Protein AF-A0A6G0UKD8-F1 (afdb_monomer)

Sequence (260 aa):
MQCIIYTVVAAVIPCIYVGSLYLVENKLRSNHPHTLRKRFRAVSIVCAFSVVLSYILLKLRYDDPLDKMGFHWYGTIASLLLPTFLTMIFYTGTLLMIYMDGSYEMLFSAKEWKKAMNNIQWIRHIIMGPLTEEIAFRACGASLILQCFPGLVTTFVYPMFFSLCHMHHVLDDLNGGLPLKSAVLYRLFQSSYTYLFGVYVTYIFTQTGHILGPILVHSFCNTVGLPSVWLNACTSIVDSRNMKILDKVDESKFLDDGIL

Foldseek 3Di:
DLLVVLQVLLLVLLVQLLVLLVVLDDPVCCQPLVSLVSNLVSLVVSLVVLLVVLQVSCVVPDVCLQLLLAPDDVCVVVLAPVLLVVLCVVQVQLVVVCVVVVVCCLVPPPVNVVVLVVRSLSCVQQPRVLVSVLSSQRSRNLSSNVVPDPLLCSLQPSLLSVLVSQQVCLVVCVVVVHDSVLSNVLSVLLSVLSNVLSSSLSNSCSVRVHSVSSSNSSSVCLSSDDRPVSVVVSVCSVVVPDPPCVVPPPPVCSSNSRSD

Nearest PDB structures (foldseek):
  7rtu-assembly1_B  TM=1.531E-01  e=7.625E+00  Mus musculus

Solvent-accessible surface area (backbone atoms only — not comparable to full-atom values): 13746 Å² total; per-residue (Å²): 112,69,55,57,51,30,46,51,51,32,60,44,48,58,54,54,49,54,49,41,46,54,79,56,58,49,92,91,48,65,86,38,70,70,43,45,56,51,35,53,52,44,46,51,53,48,36,53,51,44,46,54,52,39,37,58,60,38,49,76,77,36,96,59,29,49,50,63,29,13,64,62,72,85,64,44,69,60,37,39,52,54,56,40,50,53,49,48,60,76,35,42,69,39,53,50,48,38,51,74,70,66,52,44,51,78,80,71,32,67,67,53,47,59,56,41,71,72,33,66,68,50,40,40,44,42,46,49,40,24,50,49,49,40,44,41,52,44,32,26,17,45,38,34,36,51,76,69,38,57,61,69,54,41,18,66,55,56,22,47,60,66,15,58,67,56,52,68,51,39,60,54,35,42,74,71,68,40,55,65,72,55,26,50,52,52,38,51,53,51,28,52,50,34,25,53,50,35,26,51,39,39,41,47,28,65,74,59,47,32,44,64,24,35,26,53,41,42,22,46,45,52,70,73,49,72,51,53,70,58,47,50,54,51,49,51,66,57,56,77,75,43,98,78,52,70,93,69,64,55,70,60,55,60,66,71,70,50,71,90

Structure (mmCIF, N/CA/C/O backbone):
data_AF-A0A6G0UKD8-F1
#
_entry.id   AF-A0A6G0UKD8-F1
#
loop_
_atom_site.group_PDB
_atom_site.id
_atom_site.type_symbol
_atom_site.label_atom_id
_atom_site.label_alt_id
_atom_site.label_comp_id
_atom_site.label_asym_id
_atom_site.label_entity_id
_atom_site.label_seq_id
_atom_site.pdbx_PDB_ins_code
_atom_site.Cartn_x
_atom_site.Cartn_y
_atom_site.Cartn_z
_atom_site.occupancy
_atom_site.B_iso_or_equiv
_atom_site.auth_seq_id
_atom_site.auth_comp_id
_atom_site.auth_asym_id
_atom_site.auth_atom_id
_atom_site.pdbx_PDB_model_num
ATOM 1 N N . MET A 1 1 ? -2.654 2.292 28.446 1.00 73.00 1 MET A N 1
ATOM 2 C CA . MET A 1 1 ? -1.933 1.025 28.178 1.00 73.00 1 MET A CA 1
ATOM 3 C C . MET A 1 1 ? -2.307 0.414 26.827 1.00 73.00 1 MET A C 1
ATOM 5 O O . MET A 1 1 ? -1.411 0.224 26.020 1.00 73.00 1 MET A O 1
ATOM 9 N N . GLN A 1 2 ? -3.594 0.187 26.523 1.00 84.94 2 GLN A N 1
ATOM 10 C CA . GLN A 1 2 ? -4.026 -0.402 25.238 1.00 84.94 2 GLN A CA 1
ATOM 11 C C . GLN A 1 2 ? -3.552 0.379 24.000 1.00 84.94 2 GLN A C 1
ATOM 13 O O . GLN A 1 2 ? -3.048 -0.225 23.062 1.00 84.94 2 GLN A O 1
ATOM 18 N N . CYS A 1 3 ? -3.596 1.716 24.030 1.00 91.94 3 CYS A N 1
ATOM 19 C CA . CYS A 1 3 ? -3.112 2.500 22.891 1.00 91.94 3 CYS A CA 1
ATOM 20 C C . CYS A 1 3 ? -1.612 2.405 22.625 1.00 91.94 3 CYS A C 1
ATOM 22 O O . CYS A 1 3 ? -1.186 2.476 21.475 1.00 91.94 3 CYS A O 1
ATOM 24 N N . ILE A 1 4 ? -0.816 2.190 23.673 1.00 93.25 4 ILE A N 1
ATOM 25 C CA . ILE A 1 4 ? 0.618 1.942 23.519 1.00 93.25 4 ILE A CA 1
ATOM 26 C C . ILE A 1 4 ? 0.811 0.607 22.796 1.00 93.25 4 ILE A C 1
ATOM 28 O O . ILE A 1 4 ? 1.560 0.554 21.830 1.00 93.25 4 ILE A O 1
ATOM 32 N N . ILE A 1 5 ? 0.077 -0.438 23.195 1.00 95.00 5 ILE A N 1
ATOM 33 C CA . ILE A 1 5 ? 0.140 -1.759 22.552 1.00 95.00 5 ILE A CA 1
ATOM 34 C C . ILE A 1 5 ? -0.240 -1.661 21.071 1.00 95.00 5 ILE A C 1
ATOM 36 O O . ILE A 1 5 ? 0.521 -2.123 20.227 1.00 95.00 5 ILE A O 1
ATOM 40 N N . TYR A 1 6 ? -1.363 -1.019 20.737 1.00 95.38 6 TYR A N 1
ATOM 41 C CA . TYR A 1 6 ? -1.796 -0.870 19.342 1.00 95.38 6 TYR A CA 1
ATOM 42 C C . TYR A 1 6 ? -0.784 -0.098 18.500 1.00 95.38 6 TYR A C 1
ATOM 44 O O . TYR A 1 6 ? -0.450 -0.534 17.402 1.00 95.38 6 TYR A O 1
ATOM 52 N N . THR A 1 7 ? -0.243 0.998 19.034 1.00 93.94 7 THR A N 1
ATOM 53 C CA . THR A 1 7 ? 0.758 1.810 18.329 1.00 93.94 7 THR A CA 1
ATOM 54 C C . THR A 1 7 ? 2.059 1.036 18.117 1.00 93.94 7 THR A C 1
ATOM 56 O O . THR A 1 7 ? 2.603 1.042 17.016 1.00 93.94 7 THR A O 1
ATOM 59 N N . VAL A 1 8 ? 2.540 0.323 19.141 1.00 94.62 8 VAL A N 1
ATOM 60 C CA . VAL A 1 8 ? 3.761 -0.491 19.053 1.00 94.62 8 VAL A CA 1
ATOM 61 C C . VAL A 1 8 ? 3.582 -1.628 18.050 1.00 94.62 8 VAL A C 1
ATOM 63 O O . VAL A 1 8 ? 4.425 -1.802 17.176 1.00 94.62 8 VAL A O 1
ATOM 66 N N . VAL A 1 9 ? 2.476 -2.373 18.117 1.00 95.19 9 VAL A N 1
ATOM 67 C CA . VAL A 1 9 ? 2.209 -3.476 17.181 1.00 95.19 9 VAL A CA 1
ATOM 68 C C . VAL A 1 9 ? 2.082 -2.955 15.749 1.00 95.19 9 VAL A C 1
ATOM 70 O O . VAL A 1 9 ? 2.703 -3.511 14.845 1.00 95.19 9 VAL A O 1
ATOM 73 N N . ALA A 1 10 ? 1.363 -1.850 15.538 1.00 94.38 10 ALA A N 1
ATOM 74 C CA . ALA A 1 10 ? 1.226 -1.230 14.224 1.00 94.38 10 ALA A CA 1
ATOM 75 C C . ALA A 1 10 ? 2.562 -0.744 13.636 1.00 94.38 10 ALA A C 1
ATOM 77 O O . ALA A 1 10 ? 2.734 -0.803 12.419 1.00 94.38 10 ALA A O 1
ATOM 78 N N . ALA A 1 11 ? 3.503 -0.293 14.472 1.00 92.38 11 ALA A N 1
ATOM 79 C CA . ALA A 1 11 ? 4.853 0.088 14.050 1.00 92.38 11 ALA A CA 1
ATOM 80 C C . ALA A 1 11 ? 5.758 -1.128 13.772 1.00 92.38 11 ALA A C 1
ATOM 82 O O . ALA A 1 11 ? 6.631 -1.068 12.910 1.00 92.38 11 ALA A O 1
ATOM 83 N N . VAL A 1 12 ? 5.545 -2.246 14.473 1.00 93.19 12 VAL A N 1
ATOM 84 C CA . VAL A 1 12 ? 6.322 -3.485 14.301 1.00 93.19 12 VAL A CA 1
ATOM 85 C C . VAL A 1 12 ? 5.911 -4.264 13.046 1.00 93.19 12 VAL A C 1
ATOM 87 O O . VAL A 1 12 ? 6.772 -4.879 12.418 1.00 93.19 12 VAL A O 1
ATOM 90 N N . ILE A 1 13 ? 4.634 -4.227 12.644 1.00 93.25 13 ILE A N 1
ATOM 91 C CA . ILE A 1 13 ? 4.130 -4.936 11.450 1.00 93.25 13 ILE A CA 1
ATOM 92 C C . ILE A 1 13 ? 4.952 -4.609 10.181 1.00 93.25 13 ILE A C 1
ATOM 94 O O . ILE A 1 13 ? 5.454 -5.556 9.568 1.00 93.25 13 ILE A O 1
ATOM 98 N N . PRO A 1 14 ? 5.181 -3.330 9.810 1.00 89.06 14 PRO A N 1
ATOM 99 C CA . PRO A 1 14 ? 6.061 -2.957 8.700 1.00 89.06 14 PRO A CA 1
ATOM 100 C C . PRO A 1 14 ? 7.466 -3.557 8.794 1.00 89.06 14 PRO A C 1
ATOM 102 O O . PRO A 1 14 ? 7.988 -4.089 7.816 1.00 89.06 14 PRO A O 1
ATOM 105 N N . CYS A 1 15 ? 8.071 -3.520 9.985 1.00 88.31 15 CYS A N 1
ATOM 106 C CA . CYS A 1 15 ? 9.427 -4.015 10.205 1.00 88.31 15 CYS A CA 1
ATOM 107 C C . CYS A 1 15 ? 9.526 -5.529 9.990 1.00 88.31 15 CYS A C 1
ATOM 109 O O . CYS A 1 15 ? 10.472 -5.998 9.359 1.00 88.31 15 CYS A O 1
ATOM 111 N N . ILE A 1 16 ? 8.552 -6.300 10.485 1.00 90.44 16 ILE A N 1
ATOM 112 C CA . ILE A 1 16 ? 8.510 -7.757 10.281 1.00 90.44 16 ILE A CA 1
ATOM 113 C C . ILE A 1 16 ? 8.238 -8.080 8.810 1.00 90.44 16 ILE A C 1
ATOM 115 O O . ILE A 1 16 ? 8.871 -8.980 8.258 1.00 90.44 16 ILE A O 1
ATOM 119 N N . TYR A 1 17 ? 7.338 -7.333 8.166 1.00 89.44 17 TYR A N 1
ATOM 120 C CA . TYR A 1 17 ? 7.034 -7.488 6.745 1.00 89.44 17 TYR A CA 1
ATOM 121 C C . TYR A 1 17 ? 8.296 -7.332 5.890 1.00 89.44 17 TYR A C 1
ATOM 123 O O . TYR A 1 17 ? 8.688 -8.268 5.190 1.00 89.44 17 TYR A O 1
ATOM 131 N N . VAL A 1 18 ? 8.996 -6.205 6.027 1.00 84.19 18 VAL A N 1
ATOM 132 C CA . VAL A 1 18 ? 10.232 -5.929 5.280 1.00 84.19 18 VAL A CA 1
ATOM 133 C C . VAL A 1 18 ? 11.342 -6.896 5.678 1.00 84.19 18 VAL A C 1
ATOM 135 O O . VAL A 1 18 ? 11.990 -7.480 4.812 1.00 84.19 18 VAL A O 1
ATOM 138 N N . GLY A 1 19 ? 11.517 -7.162 6.974 1.00 83.88 19 GLY A N 1
ATOM 139 C CA . GLY A 1 19 ? 12.497 -8.132 7.464 1.00 83.88 19 GLY A CA 1
ATOM 140 C C . GLY A 1 19 ? 12.313 -9.528 6.856 1.00 83.88 19 GLY A C 1
ATOM 141 O O . GLY A 1 19 ? 13.293 -10.196 6.533 1.00 83.88 19 GLY A O 1
ATOM 142 N N . SER A 1 20 ? 11.072 -9.961 6.619 1.00 84.75 20 SER A N 1
ATOM 143 C CA . SER A 1 20 ? 10.794 -11.261 5.997 1.00 84.75 20 SER A CA 1
ATOM 144 C C . SER A 1 20 ? 11.253 -11.354 4.540 1.00 84.75 20 SER A C 1
ATOM 146 O O . SER A 1 20 ? 11.718 -12.412 4.113 1.00 84.75 20 SER A O 1
ATOM 148 N N . LEU A 1 21 ? 11.183 -10.249 3.790 1.00 80.06 21 LEU A N 1
ATOM 149 C CA . LEU A 1 21 ? 11.689 -10.172 2.419 1.00 80.06 21 LEU A CA 1
ATOM 150 C C . LEU A 1 21 ? 13.215 -10.290 2.396 1.00 80.06 21 LEU A C 1
ATOM 152 O O . LEU A 1 21 ? 13.761 -11.047 1.588 1.00 80.06 21 LEU A O 1
ATOM 156 N N . TYR A 1 22 ? 13.872 -9.624 3.347 1.00 74.88 22 TYR A N 1
ATOM 157 C CA . TYR A 1 22 ? 15.320 -9.639 3.542 1.00 74.88 22 TYR A CA 1
ATOM 158 C C . TYR A 1 22 ? 15.879 -11.023 3.848 1.00 74.88 22 TYR A C 1
ATOM 160 O O . TYR A 1 22 ? 16.856 -11.450 3.237 1.00 74.88 22 TYR A O 1
ATOM 168 N N . LEU A 1 23 ? 15.243 -11.758 4.761 1.00 78.00 23 LEU A N 1
ATOM 169 C CA . LEU A 1 23 ? 15.688 -13.103 5.146 1.00 78.00 23 LEU A CA 1
ATOM 170 C C . LEU A 1 23 ? 15.656 -14.100 3.978 1.00 78.00 23 LEU A C 1
ATOM 172 O O . LEU A 1 23 ? 16.336 -15.125 4.007 1.00 78.00 23 LEU A O 1
ATOM 176 N N . VAL A 1 24 ? 14.857 -13.811 2.953 1.00 71.69 24 VAL A N 1
ATOM 177 C CA . VAL A 1 24 ? 14.708 -14.647 1.759 1.00 71.69 24 VAL A CA 1
ATOM 178 C C . VAL A 1 24 ? 15.559 -14.132 0.588 1.00 71.69 24 VAL A C 1
ATOM 180 O O . VAL A 1 24 ? 15.741 -14.840 -0.409 1.00 71.69 24 VAL A O 1
ATOM 183 N N . GLU A 1 25 ? 16.108 -12.922 0.689 1.00 66.12 25 GLU A N 1
ATOM 184 C CA . GLU A 1 25 ? 16.879 -12.279 -0.366 1.00 66.12 25 GLU A CA 1
ATOM 185 C C . GLU A 1 25 ? 18.311 -12.814 -0.453 1.00 66.12 25 GLU A C 1
ATOM 187 O O . GLU A 1 25 ? 19.143 -12.626 0.427 1.00 66.12 25 GLU A O 1
ATOM 192 N N . ASN A 1 26 ? 18.621 -13.433 -1.593 1.00 58.59 26 ASN A N 1
ATOM 193 C CA . ASN A 1 26 ? 19.995 -13.615 -2.046 1.00 58.59 26 ASN A CA 1
ATOM 194 C C . ASN A 1 26 ? 20.272 -12.573 -3.137 1.00 58.59 26 ASN A C 1
ATOM 196 O O . ASN A 1 26 ? 19.728 -12.697 -4.240 1.00 58.59 26 ASN A O 1
ATOM 200 N N . LYS A 1 27 ? 21.139 -11.587 -2.852 1.00 54.72 27 LYS A N 1
ATOM 201 C CA . LYS A 1 27 ? 21.436 -10.425 -3.725 1.00 54.72 27 LYS A CA 1
ATOM 202 C C . LYS A 1 27 ? 21.797 -10.782 -5.177 1.00 54.72 27 LYS A C 1
ATOM 204 O O .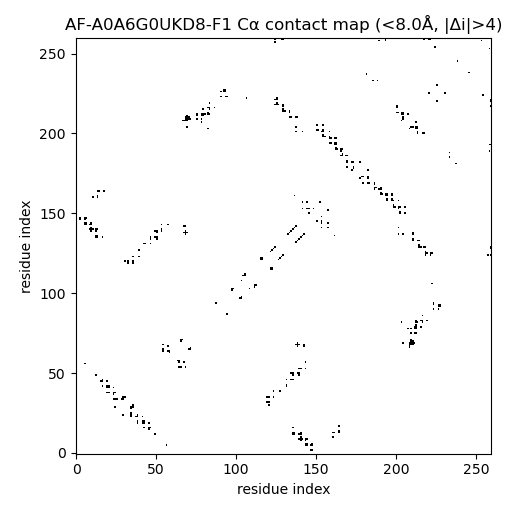 LYS A 1 27 ? 21.596 -9.983 -6.078 1.00 54.72 27 LYS A O 1
ATOM 209 N N . LEU A 1 28 ? 22.282 -11.999 -5.429 1.00 47.59 28 LEU A N 1
ATOM 210 C CA .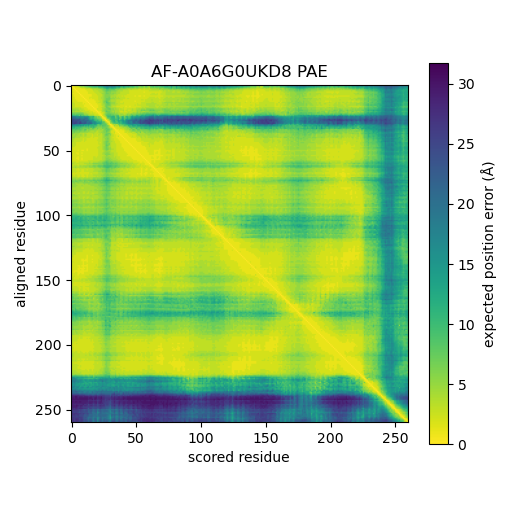 LEU A 1 28 ? 22.711 -12.459 -6.756 1.00 47.59 28 LEU A CA 1
ATOM 211 C C . LEU A 1 28 ? 21.578 -13.033 -7.639 1.00 47.59 28 LEU A C 1
ATOM 213 O O . LEU A 1 28 ? 21.811 -13.292 -8.817 1.00 47.59 28 LEU A O 1
ATOM 217 N N . ARG A 1 29 ? 20.368 -13.293 -7.107 1.00 50.66 29 ARG A N 1
ATOM 218 C CA . ARG A 1 29 ? 19.265 -13.983 -7.829 1.00 50.66 29 ARG A CA 1
ATOM 219 C C . ARG A 1 29 ? 17.856 -13.484 -7.452 1.00 50.66 29 ARG A C 1
ATOM 221 O O . ARG A 1 29 ? 16.913 -14.282 -7.403 1.00 50.66 29 ARG A O 1
ATOM 228 N N . SER A 1 30 ? 17.709 -12.186 -7.180 1.00 54.31 30 SER A N 1
ATOM 229 C CA . SER A 1 30 ? 16.462 -11.567 -6.679 1.00 54.31 30 SER A CA 1
ATOM 230 C C . SER A 1 30 ? 15.240 -11.843 -7.580 1.00 54.31 30 SER A C 1
ATOM 232 O O . SER A 1 30 ? 14.182 -12.234 -7.086 1.00 54.31 30 SER A O 1
ATOM 234 N N . ASN A 1 31 ? 15.421 -11.809 -8.907 1.00 59.72 31 ASN A N 1
ATOM 235 C CA . ASN A 1 31 ? 14.338 -11.995 -9.888 1.00 59.72 31 ASN A CA 1
ATOM 236 C C . ASN A 1 31 ? 14.118 -13.443 -10.362 1.00 59.72 31 ASN A C 1
ATOM 238 O O . ASN A 1 31 ? 13.291 -13.694 -11.243 1.00 59.72 31 ASN A O 1
ATOM 242 N N . HIS A 1 32 ? 14.827 -14.424 -9.791 1.00 70.56 32 HIS A N 1
ATOM 243 C CA . HIS A 1 32 ? 14.647 -15.823 -10.175 1.00 70.56 32 HIS A CA 1
ATOM 244 C C . HIS A 1 32 ? 13.306 -16.364 -9.631 1.00 70.56 32 HIS A C 1
ATOM 246 O O . HIS A 1 32 ? 13.014 -16.180 -8.444 1.00 70.56 32 HIS A O 1
ATOM 252 N N . PRO A 1 33 ? 12.507 -17.112 -10.420 1.00 74.62 33 PRO A N 1
ATOM 253 C CA . PRO A 1 33 ? 11.165 -17.574 -10.030 1.00 74.62 33 PRO A CA 1
ATOM 254 C C . PRO A 1 33 ? 11.137 -18.355 -8.709 1.00 74.62 33 PRO A C 1
ATOM 256 O O . PRO A 1 33 ? 10.174 -18.290 -7.948 1.00 74.62 33 PRO A O 1
ATOM 259 N N . HIS A 1 34 ? 12.213 -19.078 -8.401 1.00 76.31 34 HIS A N 1
ATOM 260 C CA . HIS A 1 34 ? 12.355 -19.795 -7.135 1.00 76.31 34 HIS A CA 1
ATOM 261 C C . HIS A 1 34 ? 12.470 -18.859 -5.914 1.00 76.31 34 HIS A C 1
ATOM 263 O O . HIS A 1 34 ? 11.845 -19.123 -4.887 1.00 76.31 34 HIS A O 1
ATOM 269 N N . THR A 1 35 ? 13.223 -17.759 -6.024 1.00 74.62 35 THR A N 1
ATOM 270 C CA . THR A 1 35 ? 13.348 -16.736 -4.970 1.00 74.62 35 THR A CA 1
ATOM 271 C C . THR A 1 35 ? 12.008 -16.036 -4.756 1.00 74.62 35 THR A C 1
ATOM 273 O O . THR A 1 35 ? 11.555 -15.903 -3.621 1.00 74.62 35 THR A O 1
ATOM 276 N N . LEU A 1 36 ? 11.310 -15.706 -5.848 1.00 78.25 36 LEU A N 1
ATOM 277 C CA . LEU A 1 36 ? 9.985 -15.080 -5.816 1.00 78.25 36 LEU A CA 1
ATOM 278 C C . LEU A 1 36 ? 8.944 -15.937 -5.089 1.00 78.25 36 LEU A C 1
ATOM 280 O O . LEU A 1 36 ? 8.251 -15.449 -4.201 1.00 78.25 36 LEU A O 1
ATOM 284 N N . ARG A 1 37 ? 8.887 -17.244 -5.377 1.00 83.44 37 ARG A N 1
ATOM 285 C CA . ARG A 1 37 ? 7.977 -18.164 -4.670 1.00 83.44 37 ARG A CA 1
ATOM 286 C C . ARG A 1 37 ? 8.267 -18.243 -3.171 1.00 83.44 37 ARG A C 1
ATOM 288 O O . ARG A 1 37 ? 7.333 -18.364 -2.382 1.00 83.44 37 ARG A O 1
ATOM 295 N N . LYS A 1 38 ? 9.540 -18.191 -2.763 1.00 84.69 38 LYS A N 1
ATOM 296 C CA . LYS A 1 38 ? 9.905 -18.169 -1.338 1.00 84.69 38 LYS A CA 1
ATOM 297 C C . LYS A 1 38 ? 9.478 -16.863 -0.671 1.00 84.69 38 LYS A C 1
ATOM 299 O O . LYS A 1 38 ? 8.921 -16.925 0.420 1.00 84.69 38 LYS A O 1
ATOM 304 N N . ARG A 1 39 ? 9.673 -15.720 -1.340 1.00 83.69 39 ARG A N 1
ATOM 305 C CA . ARG A 1 39 ? 9.210 -14.410 -0.853 1.00 83.69 39 ARG A CA 1
ATOM 306 C C . ARG A 1 39 ? 7.702 -14.405 -0.663 1.00 83.69 39 ARG A C 1
ATOM 308 O O . ARG A 1 39 ? 7.241 -14.088 0.422 1.00 83.69 39 ARG A O 1
ATOM 315 N N . PHE A 1 40 ? 6.947 -14.872 -1.658 1.00 87.62 40 PHE A N 1
ATOM 316 C CA . PHE A 1 40 ? 5.488 -14.962 -1.560 1.00 87.62 40 PHE A CA 1
ATOM 317 C C . PHE A 1 40 ? 5.045 -15.768 -0.345 1.00 87.62 40 PHE A C 1
ATOM 319 O O . PHE A 1 40 ? 4.162 -15.331 0.386 1.00 87.62 40 PHE A O 1
ATOM 326 N N . ARG A 1 41 ? 5.675 -16.923 -0.096 1.00 87.94 41 ARG A N 1
ATOM 327 C CA . ARG A 1 41 ? 5.368 -17.744 1.081 1.00 87.94 41 ARG A CA 1
ATOM 328 C C . ARG A 1 41 ? 5.691 -17.016 2.383 1.00 87.94 41 ARG A C 1
ATOM 330 O O . ARG A 1 41 ? 4.843 -16.990 3.264 1.00 87.94 41 ARG A O 1
ATOM 337 N N . ALA A 1 42 ? 6.881 -16.425 2.495 1.00 89.31 42 ALA A N 1
ATOM 338 C CA . ALA A 1 42 ? 7.300 -15.710 3.699 1.00 89.31 42 ALA A CA 1
ATOM 339 C C . ALA A 1 42 ? 6.362 -14.539 4.016 1.00 89.31 42 ALA A C 1
ATOM 341 O O . ALA A 1 42 ? 5.831 -14.458 5.121 1.00 89.31 42 ALA A O 1
ATOM 342 N N . VAL A 1 43 ? 6.079 -13.702 3.019 1.00 90.25 43 VAL A N 1
ATOM 343 C CA . VAL A 1 43 ? 5.198 -12.544 3.170 1.00 90.25 43 VAL A CA 1
ATOM 344 C C . VAL A 1 43 ? 3.765 -12.972 3.484 1.00 90.25 43 VAL A C 1
ATOM 346 O O . VAL A 1 43 ? 3.144 -12.404 4.373 1.00 90.25 43 VAL A O 1
ATOM 349 N N . SER A 1 44 ? 3.251 -14.026 2.841 1.00 92.12 44 SER A N 1
ATOM 350 C CA . SER A 1 44 ? 1.907 -14.544 3.140 1.00 92.12 44 SER A CA 1
ATOM 351 C C . SER A 1 44 ? 1.787 -15.041 4.584 1.00 92.12 44 SER A C 1
ATOM 353 O O . SER A 1 44 ? 0.765 -14.809 5.225 1.00 92.12 44 SER A O 1
ATOM 355 N N . ILE A 1 45 ? 2.829 -15.696 5.115 1.00 94.00 45 ILE A N 1
ATOM 356 C CA . ILE A 1 45 ? 2.873 -16.135 6.519 1.00 94.00 45 ILE A CA 1
ATOM 357 C C . ILE A 1 45 ? 2.868 -14.925 7.456 1.00 94.00 45 ILE A C 1
ATOM 359 O O . ILE A 1 45 ? 2.109 -14.913 8.425 1.00 94.00 45 ILE A O 1
ATOM 363 N N . VAL A 1 46 ? 3.670 -13.897 7.159 1.00 93.62 46 VAL A N 1
ATOM 364 C CA . VAL A 1 46 ? 3.694 -12.662 7.953 1.00 93.62 46 VAL A CA 1
ATOM 365 C C . VAL A 1 46 ? 2.342 -11.959 7.914 1.00 93.62 46 VAL A C 1
ATOM 367 O O . VAL A 1 46 ? 1.820 -11.634 8.973 1.00 93.62 46 VAL A O 1
ATOM 370 N N . CYS A 1 47 ? 1.725 -11.795 6.741 1.00 94.50 47 CYS A N 1
ATOM 371 C CA . CYS A 1 47 ? 0.392 -11.204 6.620 1.00 94.50 47 CYS A CA 1
ATOM 372 C C . CYS A 1 47 ? -0.655 -11.996 7.408 1.00 94.50 47 CYS A C 1
ATOM 374 O O . CYS A 1 47 ? -1.444 -11.394 8.129 1.00 94.50 47 CYS A O 1
ATOM 376 N N . ALA A 1 48 ? -0.651 -13.330 7.328 1.00 96.50 48 ALA A N 1
ATOM 377 C CA . ALA A 1 48 ? -1.574 -14.163 8.098 1.00 96.50 48 ALA A CA 1
ATOM 378 C C . ALA A 1 48 ? -1.380 -13.971 9.610 1.00 96.50 48 ALA A C 1
ATOM 380 O O . ALA A 1 48 ? -2.354 -13.790 10.341 1.00 96.50 48 ALA A O 1
ATOM 381 N N . PHE A 1 49 ? -0.130 -13.945 10.078 1.00 96.44 49 PHE A N 1
ATOM 382 C CA . PHE A 1 49 ? 0.185 -13.673 11.478 1.00 96.44 49 PHE A CA 1
ATOM 383 C C . PHE A 1 49 ? -0.257 -12.266 11.904 1.00 96.44 49 PHE A C 1
ATOM 385 O O . PHE A 1 49 ? -0.896 -12.119 12.944 1.00 96.44 49 PHE A O 1
ATOM 392 N N . SER A 1 50 ? 0.019 -11.240 11.093 1.00 96.44 50 SER A N 1
ATOM 393 C CA . SER A 1 50 ? -0.415 -9.861 11.339 1.00 96.44 50 SER A CA 1
ATOM 394 C C . SER A 1 50 ? -1.936 -9.743 11.399 1.00 96.44 50 SER A C 1
ATOM 396 O O . SER A 1 50 ? -2.444 -9.084 12.300 1.00 96.44 50 SER A O 1
ATOM 398 N N . VAL A 1 51 ? -2.665 -10.430 10.512 1.00 97.75 51 VAL A N 1
ATOM 399 C CA . VAL A 1 51 ? -4.134 -10.447 10.522 1.00 97.75 51 VAL A CA 1
ATOM 400 C C . VAL A 1 51 ? -4.658 -11.071 11.810 1.00 97.75 51 VAL A C 1
ATOM 402 O O . VAL A 1 51 ? -5.508 -10.476 12.468 1.00 97.75 51 VAL A O 1
ATOM 405 N N . VAL A 1 52 ? -4.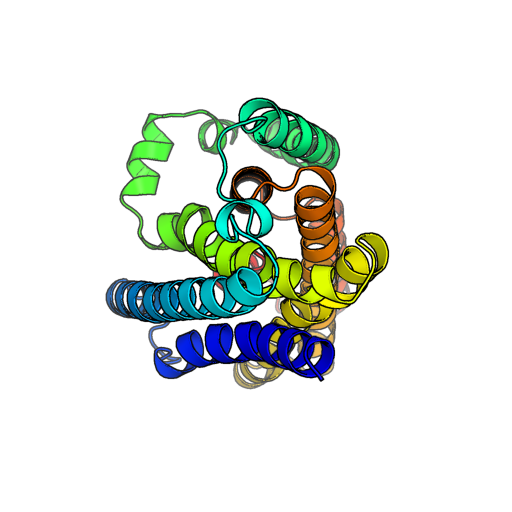136 -12.235 12.207 1.00 97.50 52 VAL A N 1
ATOM 406 C CA . VAL A 1 52 ? -4.546 -12.910 13.448 1.00 97.50 52 VAL A CA 1
ATOM 407 C C . VAL A 1 52 ? -4.235 -12.046 14.671 1.00 97.50 52 VAL A C 1
ATOM 409 O O . VAL A 1 52 ? -5.084 -11.894 15.549 1.00 97.50 52 VAL A O 1
ATOM 412 N N . LEU A 1 53 ? -3.049 -11.436 14.724 1.00 96.88 53 LEU A N 1
ATOM 413 C CA . LEU A 1 53 ? -2.651 -10.568 15.829 1.00 96.88 53 LEU A CA 1
ATOM 414 C C . LEU A 1 53 ? -3.547 -9.324 15.924 1.00 96.88 53 LEU A C 1
ATOM 416 O O . LEU A 1 53 ? -4.070 -9.032 17.001 1.00 96.88 53 LEU A O 1
ATOM 420 N N . SER A 1 54 ? -3.772 -8.621 14.811 1.00 97.19 54 SER A N 1
ATOM 421 C CA . SER A 1 54 ? -4.673 -7.465 14.762 1.00 97.19 54 SER A CA 1
ATOM 422 C C . SER A 1 54 ? -6.112 -7.849 15.108 1.00 97.19 54 SER A C 1
ATOM 424 O O . SER A 1 54 ? -6.761 -7.122 15.855 1.00 97.19 54 SER A O 1
ATOM 426 N N . TYR A 1 55 ? -6.592 -9.012 14.654 1.00 97.88 55 TYR A N 1
ATOM 427 C CA . TYR A 1 55 ? -7.912 -9.536 15.006 1.00 97.88 55 TYR A CA 1
ATOM 428 C C . TYR A 1 55 ? -8.058 -9.732 16.520 1.00 97.88 55 TYR A C 1
ATOM 430 O O . TYR A 1 55 ? -9.015 -9.232 17.109 1.00 97.88 55 TYR A O 1
ATOM 438 N N . ILE A 1 56 ? -7.100 -10.413 17.164 1.00 97.06 56 ILE A N 1
ATOM 439 C CA . ILE A 1 56 ? -7.124 -10.664 18.615 1.00 97.06 56 ILE A CA 1
ATOM 440 C C . ILE A 1 56 ? -7.147 -9.342 19.385 1.00 97.06 56 ILE A C 1
ATOM 442 O O . ILE A 1 56 ? -7.940 -9.183 20.310 1.00 97.06 56 ILE A O 1
ATOM 446 N N . LEU A 1 57 ? -6.308 -8.383 18.987 1.00 96.88 57 LEU A N 1
ATOM 447 C CA . LEU A 1 57 ? -6.229 -7.071 19.625 1.00 96.88 57 LEU A CA 1
ATOM 448 C C . LEU A 1 57 ? -7.531 -6.278 19.476 1.00 96.88 57 LEU A C 1
ATOM 450 O O . LEU A 1 57 ? -8.032 -5.732 20.456 1.00 96.88 57 LEU A O 1
ATOM 454 N N . LEU A 1 58 ? -8.114 -6.246 18.279 1.00 97.00 58 LEU A N 1
ATOM 455 C CA . LEU A 1 58 ? -9.368 -5.539 18.019 1.00 97.00 58 LEU A CA 1
ATOM 456 C C . LEU A 1 58 ? -10.575 -6.220 18.685 1.00 97.00 58 LEU A C 1
ATOM 458 O O . LEU A 1 58 ? -11.497 -5.521 19.113 1.00 97.00 58 LEU A O 1
ATOM 462 N N . LYS A 1 59 ? -10.551 -7.550 18.863 1.00 96.94 59 LYS A N 1
ATOM 463 C CA . LYS A 1 59 ? -11.600 -8.308 19.571 1.00 96.94 59 LYS A CA 1
ATOM 464 C C . LYS A 1 59 ? -11.726 -7.924 21.044 1.00 96.94 59 LYS A C 1
ATOM 466 O O . LYS A 1 59 ? -12.778 -8.129 21.636 1.00 96.94 59 LYS A O 1
ATOM 471 N N . LEU A 1 60 ? -10.695 -7.307 21.628 1.00 93.81 60 LEU A N 1
ATOM 472 C CA . LEU A 1 60 ? -10.760 -6.760 22.987 1.00 93.81 60 LEU A CA 1
ATOM 473 C C . LEU A 1 60 ? -11.725 -5.569 23.113 1.00 93.81 60 LEU A C 1
ATOM 475 O O . LEU A 1 60 ? -12.075 -5.199 24.232 1.00 93.81 60 LEU A O 1
ATOM 479 N N . ARG A 1 61 ? -12.117 -4.938 21.996 1.00 92.88 61 ARG A N 1
ATOM 480 C CA . ARG A 1 61 ? -12.959 -3.730 21.980 1.00 92.88 61 ARG A CA 1
ATOM 481 C C . ARG A 1 61 ? -14.212 -3.853 21.115 1.00 92.88 61 ARG A C 1
ATOM 483 O O . ARG A 1 61 ? -15.185 -3.161 21.396 1.00 92.88 61 ARG A O 1
ATOM 490 N N . TYR A 1 62 ? -14.188 -4.684 20.076 1.00 95.06 62 TYR A N 1
ATOM 491 C CA . TYR A 1 62 ? -15.289 -4.811 19.121 1.00 95.06 62 TYR A CA 1
ATOM 492 C C . TYR A 1 62 ? -15.706 -6.259 18.935 1.00 95.06 62 TYR A C 1
ATOM 494 O O . TYR A 1 62 ? -14.865 -7.157 18.911 1.00 95.06 62 TYR A O 1
ATOM 502 N N . ASP A 1 63 ? -16.999 -6.469 18.707 1.00 94.31 63 ASP A N 1
ATOM 503 C CA . ASP A 1 63 ? -17.526 -7.794 18.406 1.00 94.31 63 ASP A CA 1
ATOM 504 C C . ASP A 1 63 ? -17.143 -8.286 17.010 1.00 94.31 63 ASP A C 1
ATOM 506 O O . ASP A 1 63 ? -16.829 -9.471 16.863 1.00 94.31 63 ASP A O 1
ATOM 510 N N . ASP A 1 64 ? -17.013 -7.363 16.052 1.00 94.56 64 ASP A N 1
ATOM 511 C CA . ASP A 1 64 ? -16.641 -7.639 14.662 1.00 94.56 64 ASP A CA 1
ATOM 512 C C . ASP A 1 64 ? -15.292 -6.987 14.279 1.00 94.56 64 ASP A C 1
ATOM 514 O O . ASP A 1 64 ? -15.252 -5.948 13.617 1.00 94.56 64 ASP A O 1
ATOM 518 N N . PRO A 1 65 ? -14.141 -7.567 14.672 1.00 96.44 65 PRO A N 1
ATOM 519 C CA . PRO A 1 65 ? -12.820 -7.041 14.319 1.00 96.44 65 PRO A CA 1
ATOM 520 C C . PRO A 1 65 ? -12.560 -6.961 12.816 1.00 96.44 65 PRO A C 1
ATOM 522 O O . PRO A 1 65 ? -11.934 -6.012 12.351 1.00 96.44 65 PRO A O 1
ATOM 525 N N . LEU A 1 66 ? -13.039 -7.952 12.055 1.00 96.75 66 LEU A N 1
ATOM 526 C CA . LEU A 1 66 ? -12.829 -8.030 10.608 1.00 96.75 66 LEU A CA 1
ATOM 527 C C . LEU A 1 66 ? -13.456 -6.841 9.875 1.00 96.75 66 LEU A C 1
ATOM 529 O O . LEU A 1 66 ? -12.855 -6.336 8.930 1.00 96.75 66 LEU A O 1
ATOM 533 N N . ASP A 1 67 ? -14.592 -6.342 10.366 1.00 96.06 67 ASP A N 1
ATOM 534 C CA . ASP A 1 67 ? -15.219 -5.117 9.870 1.00 96.06 67 ASP A CA 1
ATOM 535 C C . ASP A 1 67 ? -14.275 -3.914 10.024 1.00 96.06 67 ASP A C 1
ATOM 537 O O . ASP A 1 67 ? -14.028 -3.187 9.069 1.00 96.06 67 ASP A O 1
ATOM 541 N N . LYS A 1 68 ? -13.623 -3.766 11.187 1.00 96.25 68 LYS A N 1
ATOM 542 C CA . LYS A 1 68 ? -12.649 -2.682 11.443 1.00 96.25 68 LYS A CA 1
ATOM 543 C C . LYS A 1 68 ? -11.339 -2.821 10.675 1.00 96.25 68 LYS A C 1
ATOM 545 O O . LYS A 1 68 ? -10.640 -1.831 10.476 1.00 96.25 68 LYS A O 1
ATOM 550 N N . MET A 1 69 ? -11.011 -4.031 10.241 1.00 97.56 69 MET A N 1
ATOM 551 C CA . MET A 1 69 ? -9.895 -4.303 9.334 1.00 97.56 69 MET A CA 1
ATOM 552 C C . MET A 1 69 ? -10.284 -4.106 7.856 1.00 97.56 69 MET A C 1
ATOM 554 O O . MET A 1 69 ? -9.423 -4.168 6.982 1.00 97.56 69 MET A O 1
ATOM 558 N N . GLY A 1 70 ? -11.566 -3.855 7.577 1.00 96.62 70 GLY A N 1
ATOM 559 C CA . GLY A 1 70 ? -12.125 -3.594 6.254 1.00 96.62 70 GLY A CA 1
ATOM 560 C C . GLY A 1 70 ? -12.488 -4.823 5.431 1.00 96.62 70 GLY A C 1
ATOM 561 O O . GLY A 1 70 ? -12.644 -4.729 4.209 1.00 96.62 70 GLY A O 1
ATOM 562 N N . PHE A 1 71 ? -12.643 -5.973 6.090 1.00 96.69 71 PHE A N 1
ATOM 563 C CA . PHE A 1 71 ? -13.131 -7.218 5.503 1.00 96.69 71 PHE A CA 1
ATOM 564 C C . PHE A 1 71 ? -14.654 -7.325 5.656 1.00 96.69 71 PHE A C 1
ATOM 566 O O . PHE A 1 71 ? -15.162 -8.084 6.480 1.00 96.69 71 PHE A O 1
ATOM 573 N N . HIS A 1 72 ? -15.388 -6.570 4.839 1.00 94.06 72 HIS A N 1
ATOM 574 C CA . HIS A 1 72 ? -16.845 -6.663 4.739 1.00 94.06 72 HIS A CA 1
ATOM 575 C C . HIS A 1 72 ? -17.342 -6.393 3.311 1.00 94.06 72 HIS A C 1
ATOM 577 O O . HIS A 1 72 ? -16.640 -5.802 2.487 1.00 94.06 72 HIS A O 1
ATOM 583 N N . TRP A 1 73 ? -18.571 -6.840 3.031 1.00 92.56 73 TRP A N 1
ATOM 584 C CA . TRP A 1 73 ? -19.195 -6.788 1.700 1.00 92.56 73 TRP A CA 1
ATOM 585 C C . TRP A 1 73 ? -20.099 -5.572 1.475 1.00 92.56 73 TRP A C 1
ATOM 587 O O . TRP A 1 73 ? -20.318 -5.139 0.343 1.00 92.56 73 TRP A O 1
ATOM 597 N N . TYR A 1 74 ? -20.670 -5.025 2.549 1.00 93.12 74 TYR A N 1
ATOM 598 C CA . TYR A 1 74 ? -21.578 -3.888 2.442 1.00 93.12 74 TYR A CA 1
ATOM 599 C C . TYR A 1 74 ? -20.811 -2.653 1.974 1.00 93.12 74 TYR A C 1
ATOM 601 O O . TYR A 1 74 ? -19.890 -2.244 2.666 1.00 93.12 74 TYR A O 1
ATOM 609 N N . GLY A 1 75 ? -21.181 -2.075 0.827 1.00 92.06 75 GLY A N 1
ATOM 610 C CA . GLY A 1 75 ? -20.508 -0.897 0.262 1.00 92.06 75 GLY A CA 1
ATOM 611 C C . GLY A 1 75 ? -19.307 -1.194 -0.646 1.00 92.06 75 GLY A C 1
ATOM 612 O O . GLY A 1 75 ? -18.765 -0.263 -1.247 1.00 92.06 75 GLY A O 1
ATOM 613 N N . THR A 1 76 ? -18.933 -2.467 -0.845 1.00 93.19 76 THR A N 1
ATOM 614 C CA . THR A 1 76 ? -17.711 -2.833 -1.583 1.00 93.19 76 THR A CA 1
ATOM 615 C C . THR A 1 76 ? -17.685 -2.274 -3.004 1.00 93.19 76 THR A C 1
ATOM 617 O O . THR A 1 76 ? -16.660 -1.752 -3.429 1.00 93.19 76 THR A O 1
ATOM 620 N N . ILE A 1 77 ? -18.808 -2.307 -3.731 1.00 95.19 77 ILE A N 1
ATOM 621 C CA . ILE A 1 77 ? -18.874 -1.788 -5.109 1.00 95.19 77 ILE A CA 1
ATOM 622 C C . ILE A 1 77 ? -18.505 -0.300 -5.149 1.00 95.19 77 ILE A C 1
ATOM 624 O O . ILE A 1 77 ? -17.669 0.101 -5.955 1.00 95.19 77 ILE A O 1
ATOM 628 N N . ALA A 1 78 ? -19.069 0.514 -4.253 1.00 94.69 78 ALA A N 1
ATOM 629 C CA . ALA A 1 78 ? -18.752 1.939 -4.183 1.00 94.69 78 ALA A CA 1
ATOM 630 C C . ALA A 1 78 ? -17.286 2.171 -3.782 1.00 94.69 78 ALA A C 1
ATOM 632 O O . ALA A 1 78 ? -16.621 3.026 -4.366 1.00 94.69 78 ALA A O 1
ATOM 633 N N . SER A 1 79 ? -16.770 1.368 -2.843 1.00 94.00 79 SER A N 1
ATOM 634 C CA . SER A 1 79 ? -15.372 1.430 -2.398 1.00 94.00 79 SER A CA 1
ATOM 635 C C . SER A 1 79 ? -14.355 1.032 -3.470 1.00 94.00 79 SER A C 1
ATOM 637 O O . SER A 1 79 ? -13.199 1.424 -3.383 1.00 94.00 79 SER A O 1
ATOM 639 N N . LEU A 1 80 ? -14.775 0.263 -4.477 1.00 96.00 80 LEU A N 1
ATOM 640 C CA . LEU A 1 80 ? -13.950 -0.087 -5.628 1.00 96.00 80 LEU A CA 1
ATOM 641 C C . LEU A 1 80 ? -14.059 0.990 -6.707 1.00 96.00 80 LEU A C 1
ATOM 643 O O . LEU A 1 80 ? -13.056 1.541 -7.144 1.00 96.00 80 LEU A O 1
ATOM 647 N N . LEU A 1 81 ? -15.283 1.329 -7.119 1.00 95.62 81 LEU A N 1
ATOM 648 C CA . LEU A 1 81 ? -15.499 2.184 -8.284 1.00 95.62 81 LEU A CA 1
ATOM 649 C C . LEU A 1 81 ? -15.078 3.636 -8.047 1.00 95.62 81 LEU A C 1
ATOM 651 O O . LEU A 1 81 ? -14.408 4.208 -8.904 1.00 95.62 81 LEU A O 1
ATOM 655 N N . LEU A 1 82 ? -15.447 4.243 -6.912 1.00 95.31 82 LEU A N 1
ATOM 656 C CA . LEU A 1 82 ? -15.183 5.668 -6.682 1.00 95.31 82 LEU A CA 1
ATOM 657 C C . LEU A 1 82 ? -13.680 5.968 -6.547 1.00 95.31 82 LEU A C 1
ATOM 659 O O . LEU A 1 82 ? -13.207 6.873 -7.240 1.00 95.31 82 LEU A O 1
ATOM 663 N N . PRO A 1 83 ? -12.897 5.227 -5.735 1.00 95.69 83 PRO A N 1
ATOM 664 C CA . PRO A 1 83 ? -11.462 5.473 -5.627 1.00 95.69 83 PRO A CA 1
ATOM 665 C C . PRO A 1 83 ? -10.707 5.160 -6.916 1.00 95.69 83 PRO A C 1
ATOM 667 O O . PRO A 1 83 ? -9.846 5.942 -7.314 1.00 95.69 83 PRO A O 1
ATOM 670 N N . THR A 1 84 ? -11.050 4.074 -7.617 1.00 94.44 84 THR A N 1
ATOM 671 C CA . THR A 1 84 ? -10.416 3.755 -8.904 1.00 94.44 84 THR A CA 1
ATOM 672 C C . THR A 1 84 ? -10.745 4.808 -9.958 1.00 94.44 84 THR A C 1
ATOM 674 O O . THR A 1 84 ? -9.851 5.231 -10.683 1.00 94.44 84 THR A O 1
ATOM 677 N N . PHE A 1 85 ? -11.981 5.314 -10.009 1.00 94.94 85 PHE A N 1
ATOM 678 C CA . PHE A 1 85 ? -12.341 6.415 -10.904 1.00 94.94 85 PHE A CA 1
ATOM 679 C C . PHE A 1 85 ? -11.568 7.699 -10.593 1.00 94.94 85 PHE A C 1
ATOM 681 O O . PHE A 1 85 ? -10.999 8.309 -11.497 1.00 94.94 85 PHE A O 1
ATOM 688 N N . LEU A 1 86 ? -11.464 8.067 -9.315 1.00 94.25 86 LEU A N 1
ATOM 689 C CA . LEU A 1 86 ? -10.636 9.193 -8.887 1.00 94.25 86 LEU A CA 1
ATOM 690 C C . LEU A 1 86 ? -9.159 8.995 -9.273 1.00 94.25 86 LEU A C 1
ATOM 692 O O . LEU A 1 86 ? -8.513 9.931 -9.740 1.00 94.25 86 LEU A O 1
ATOM 696 N N . THR A 1 87 ? -8.639 7.774 -9.132 1.00 93.12 87 THR A N 1
ATOM 697 C CA . THR A 1 87 ? -7.267 7.436 -9.536 1.00 93.12 87 THR A CA 1
ATOM 698 C C . THR A 1 87 ? -7.091 7.605 -11.044 1.00 93.12 87 THR A C 1
ATOM 700 O O . THR A 1 87 ? -6.133 8.238 -11.476 1.00 93.12 87 THR A O 1
ATOM 703 N N . MET A 1 88 ? -8.040 7.136 -11.860 1.00 91.50 88 MET A N 1
ATOM 704 C CA . MET A 1 88 ? -8.010 7.334 -13.315 1.00 91.50 88 MET A CA 1
ATOM 705 C C . MET A 1 88 ? -7.974 8.820 -13.696 1.00 91.50 88 MET A C 1
ATOM 707 O O . MET A 1 88 ? -7.229 9.184 -14.601 1.00 91.50 88 MET A O 1
ATOM 711 N N . ILE A 1 89 ? -8.691 9.691 -12.972 1.00 92.44 89 ILE A N 1
ATOM 712 C CA . ILE A 1 89 ? -8.626 11.148 -13.184 1.00 92.44 89 ILE A CA 1
ATOM 713 C C . ILE A 1 89 ? -7.207 11.671 -12.932 1.00 92.44 89 ILE A C 1
ATOM 715 O O . ILE A 1 89 ? -6.664 12.379 -13.783 1.00 92.44 89 ILE A O 1
ATOM 719 N N . PHE A 1 90 ? -6.571 11.298 -11.818 1.00 88.88 90 PHE A N 1
ATOM 720 C CA . PHE A 1 90 ? -5.188 11.711 -11.537 1.00 88.88 90 PHE A CA 1
ATOM 721 C C . PHE A 1 90 ? -4.189 11.188 -12.575 1.00 88.88 90 PHE A C 1
ATOM 723 O O . PHE A 1 90 ? -3.219 11.873 -12.898 1.00 88.88 90 PHE A O 1
ATOM 730 N N . TYR A 1 91 ? -4.455 10.011 -13.136 1.00 88.69 91 TYR A N 1
ATOM 731 C CA . TYR A 1 91 ? -3.620 9.365 -14.145 1.00 88.69 91 TYR A CA 1
ATOM 732 C C . TYR A 1 91 ? -3.978 9.720 -15.591 1.00 88.69 91 TYR A C 1
ATOM 734 O O . TYR A 1 91 ? -3.348 9.190 -16.505 1.00 88.69 91 TYR A O 1
ATOM 742 N N . THR A 1 92 ? -4.921 10.640 -15.825 1.00 89.06 92 THR A N 1
ATOM 743 C CA . THR A 1 92 ? -5.394 10.999 -17.177 1.00 89.06 92 THR A CA 1
ATOM 744 C C . THR A 1 92 ? -4.242 11.302 -18.138 1.00 89.06 92 THR A C 1
ATOM 746 O O . THR A 1 92 ? -4.262 10.846 -19.277 1.00 89.06 92 THR A O 1
ATOM 749 N N . GLY A 1 93 ? -3.209 12.020 -17.681 1.00 87.38 93 GLY A N 1
ATOM 750 C CA . GLY A 1 93 ? -2.037 12.335 -18.503 1.00 87.38 93 GLY A CA 1
ATOM 751 C C . GLY A 1 93 ? -1.264 11.094 -18.963 1.00 87.38 93 GLY A C 1
ATOM 752 O O . GLY A 1 93 ? -0.974 10.964 -20.149 1.00 87.38 93 GLY A O 1
ATOM 753 N N . THR A 1 94 ? -0.971 10.160 -18.054 1.00 86.50 94 THR A N 1
ATOM 754 C CA . THR A 1 94 ? -0.275 8.905 -18.393 1.00 86.50 94 THR A CA 1
ATOM 755 C C . THR A 1 94 ? -1.158 7.984 -19.234 1.00 86.50 94 THR A C 1
ATOM 757 O O . THR A 1 94 ? -0.682 7.389 -20.195 1.00 86.50 94 THR A O 1
ATOM 760 N N . LEU A 1 95 ? -2.458 7.905 -18.937 1.00 88.69 95 LEU A N 1
ATOM 761 C CA . LEU A 1 95 ? -3.411 7.129 -19.737 1.00 88.69 95 LEU A CA 1
ATOM 762 C C . LEU A 1 95 ? -3.496 7.649 -21.179 1.00 88.69 95 LEU A C 1
ATOM 764 O O . LEU A 1 95 ? -3.540 6.851 -22.114 1.00 88.69 95 LEU A O 1
ATOM 768 N N . LEU A 1 96 ? -3.471 8.973 -21.365 1.00 89.25 96 LEU A N 1
ATOM 769 C CA . LEU A 1 96 ? -3.429 9.586 -22.690 1.00 89.25 96 LEU A CA 1
ATOM 770 C C . LEU A 1 96 ? -2.132 9.237 -23.430 1.00 89.25 96 LEU A C 1
ATOM 772 O O . LEU A 1 96 ? -2.197 8.914 -24.611 1.00 89.25 96 LEU A O 1
ATOM 776 N N . MET A 1 97 ? -0.983 9.243 -22.747 1.00 86.81 97 MET A N 1
ATOM 777 C CA . MET A 1 97 ? 0.295 8.820 -23.340 1.00 86.81 97 MET A CA 1
ATOM 778 C C . MET A 1 97 ? 0.249 7.355 -23.791 1.00 86.81 97 MET A C 1
ATOM 780 O O . MET A 1 97 ? 0.512 7.079 -24.954 1.00 86.81 97 MET A O 1
ATOM 784 N N . ILE A 1 98 ? -0.209 6.433 -22.934 1.00 85.69 98 ILE A N 1
ATOM 785 C CA . ILE A 1 98 ? -0.362 5.005 -23.282 1.00 85.69 98 ILE A CA 1
ATOM 786 C C . ILE A 1 9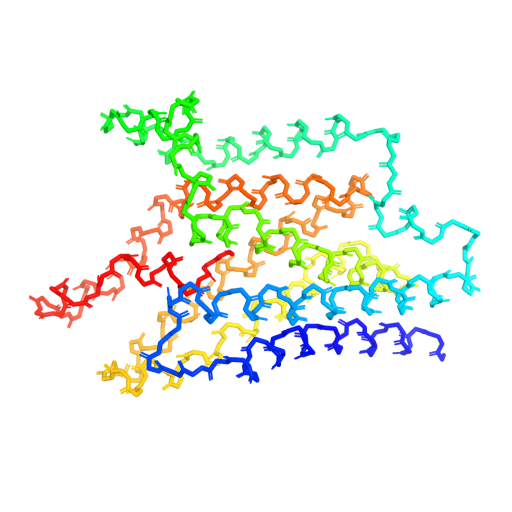8 ? -1.277 4.819 -24.501 1.00 85.69 98 ILE A C 1
ATOM 788 O O . ILE A 1 98 ? -1.023 3.966 -25.355 1.00 85.69 98 ILE A O 1
ATOM 792 N N . TYR A 1 99 ? -2.353 5.607 -24.581 1.00 87.81 99 TYR A N 1
ATOM 793 C CA . TYR A 1 99 ? -3.261 5.592 -25.721 1.00 87.81 99 TYR A CA 1
ATOM 794 C C . TYR A 1 99 ? -2.584 6.096 -27.002 1.00 87.81 99 TYR A C 1
ATOM 796 O O . TYR A 1 99 ? -2.691 5.445 -28.041 1.00 87.81 99 TYR A O 1
ATOM 804 N N . MET A 1 100 ? -1.865 7.221 -26.929 1.00 87.44 100 MET A N 1
ATOM 805 C CA . MET A 1 100 ? -1.134 7.795 -28.064 1.00 87.44 100 MET A CA 1
ATOM 806 C C . MET A 1 100 ? -0.012 6.878 -28.564 1.00 87.44 100 MET A C 1
ATOM 808 O O . MET A 1 100 ? 0.177 6.764 -29.772 1.00 87.44 100 MET A O 1
ATOM 812 N N . ASP A 1 101 ? 0.658 6.168 -27.657 1.00 86.19 101 ASP A N 1
ATOM 813 C CA . ASP A 1 101 ? 1.714 5.199 -27.968 1.00 86.19 101 ASP A CA 1
ATOM 814 C C . ASP A 1 101 ? 1.165 3.864 -28.508 1.00 86.19 101 ASP A C 1
ATOM 816 O O . ASP A 1 101 ? 1.924 2.932 -28.775 1.00 86.19 101 ASP A O 1
ATOM 820 N N . GLY A 1 102 ? -0.161 3.719 -28.637 1.00 84.50 102 GLY A N 1
ATOM 821 C CA . GLY A 1 102 ? -0.805 2.492 -29.116 1.00 84.50 102 GLY A CA 1
ATOM 822 C C . GLY A 1 102 ? -0.678 1.299 -28.160 1.00 84.50 102 GLY A C 1
ATOM 823 O O . GLY A 1 102 ? -1.036 0.181 -28.521 1.00 84.50 102 GLY A O 1
ATOM 824 N N . SER A 1 103 ? -0.212 1.521 -26.928 1.00 81.50 103 SER A N 1
ATOM 825 C CA . SER A 1 103 ? 0.081 0.476 -25.934 1.00 81.50 103 SER A CA 1
ATOM 826 C C . SER A 1 103 ? -1.117 0.124 -25.040 1.00 81.50 103 SER A C 1
ATOM 828 O O . SER A 1 103 ? -0.982 -0.582 -24.040 1.00 81.50 103 SER A O 1
ATOM 830 N N . TYR A 1 104 ? -2.322 0.576 -25.399 1.00 83.38 104 TYR A N 1
ATOM 831 C CA . TYR A 1 104 ? -3.553 0.344 -24.634 1.00 83.38 104 TYR A CA 1
ATOM 832 C C . TYR A 1 104 ? -3.959 -1.137 -24.553 1.00 83.38 104 TYR A C 1
ATOM 834 O O . TYR A 1 104 ? -4.721 -1.515 -23.660 1.00 83.38 104 TYR A O 1
ATOM 842 N N . GLU A 1 105 ? -3.441 -1.998 -25.436 1.00 80.12 105 GLU A N 1
ATOM 843 C CA . GLU A 1 105 ? -3.666 -3.445 -25.349 1.00 80.12 105 GLU A CA 1
ATOM 844 C C . GLU A 1 105 ? -3.169 -4.025 -24.018 1.00 80.12 105 GLU A C 1
ATOM 846 O O . GLU A 1 105 ? -3.788 -4.948 -23.493 1.00 80.12 105 GLU A O 1
ATOM 851 N N . MET A 1 106 ? -2.136 -3.441 -23.403 1.00 75.94 106 MET A N 1
ATOM 852 C CA . MET A 1 106 ? -1.686 -3.829 -22.063 1.00 75.94 106 MET A CA 1
ATOM 853 C C . MET A 1 106 ? -2.789 -3.657 -21.005 1.00 75.94 106 MET A C 1
ATOM 855 O O . MET A 1 106 ? -2.881 -4.450 -20.068 1.00 75.94 106 MET A O 1
ATOM 859 N N . LEU A 1 107 ? -3.652 -2.650 -21.163 1.00 79.44 107 LEU A N 1
ATOM 860 C CA . LEU A 1 107 ? -4.712 -2.326 -20.209 1.00 79.44 107 LEU A CA 1
ATOM 861 C C . LEU A 1 107 ? -5.996 -3.122 -20.466 1.00 79.44 107 LEU A C 1
ATOM 863 O O . LEU A 1 107 ? -6.651 -3.535 -19.513 1.00 79.44 107 LEU A O 1
ATOM 867 N N . PHE A 1 108 ? -6.348 -3.362 -21.734 1.00 81.62 108 PHE A N 1
ATOM 868 C CA . PHE A 1 108 ? -7.673 -3.882 -22.103 1.00 81.62 108 PHE A CA 1
ATOM 869 C C . PHE A 1 108 ? -7.669 -5.261 -22.789 1.00 81.62 108 PHE A C 1
ATOM 871 O O . PHE A 1 108 ? -8.727 -5.880 -22.919 1.00 81.62 108 PHE A O 1
ATOM 878 N N . SER A 1 109 ? -6.519 -5.784 -23.232 1.00 85.88 109 SER A N 1
ATOM 879 C CA . SER A 1 109 ? -6.460 -7.055 -23.967 1.00 85.88 109 SER A CA 1
ATOM 880 C C . SER A 1 109 ? -6.443 -8.264 -23.033 1.00 85.88 109 SER A C 1
ATOM 882 O O . SER A 1 109 ? -5.435 -8.583 -22.400 1.00 85.88 109 SER A O 1
ATOM 884 N N . ALA A 1 110 ? -7.532 -9.037 -23.033 1.00 83.69 110 ALA A N 1
ATOM 885 C CA . ALA A 1 110 ? -7.619 -10.296 -22.287 1.00 83.69 110 ALA A CA 1
ATOM 886 C C . ALA A 1 110 ? -6.525 -11.310 -22.681 1.00 83.69 110 ALA A C 1
ATOM 888 O O . ALA A 1 110 ? -6.093 -12.123 -21.860 1.00 83.69 110 ALA A O 1
ATOM 889 N N . LYS A 1 111 ? -6.054 -11.267 -23.935 1.00 85.62 111 LYS A N 1
ATOM 890 C CA . LYS A 1 111 ? -4.968 -12.125 -24.424 1.00 85.62 111 LYS A CA 1
ATOM 891 C C . LYS A 1 111 ? -3.640 -11.775 -23.751 1.00 85.62 111 LYS A C 1
ATOM 893 O O . LYS A 1 111 ? -2.952 -12.682 -23.278 1.00 85.62 111 LYS A O 1
ATOM 898 N N . GLU A 1 112 ? -3.311 -10.487 -23.674 1.00 81.94 112 GLU A N 1
ATOM 899 C CA . GLU A 1 112 ? -2.100 -10.017 -22.995 1.00 81.94 112 GLU A CA 1
ATOM 900 C C . GLU A 1 112 ? -2.169 -10.294 -21.494 1.00 81.94 112 GLU A C 1
ATOM 902 O O . GLU A 1 112 ? -1.212 -10.810 -20.924 1.00 81.94 112 GLU A O 1
ATOM 907 N N . TRP A 1 113 ? -3.331 -10.111 -20.866 1.00 83.00 113 TRP A N 1
ATOM 908 C CA . TRP A 1 113 ? -3.531 -10.459 -19.457 1.00 83.00 113 TRP A CA 1
ATOM 909 C C . TRP A 1 113 ? -3.347 -11.954 -19.196 1.00 83.00 113 TRP A C 1
ATOM 911 O O . TRP A 1 113 ? -2.663 -12.345 -18.252 1.00 83.00 113 TRP A O 1
ATOM 921 N N . LYS A 1 114 ? -3.877 -12.824 -20.064 1.00 86.50 114 LYS A N 1
ATOM 922 C CA . LYS A 1 114 ? -3.665 -14.274 -19.948 1.00 86.50 114 LYS A CA 1
ATOM 923 C C . LYS A 1 114 ? -2.184 -14.645 -20.062 1.00 86.50 114 LYS A C 1
ATOM 925 O O . LYS A 1 114 ? -1.719 -15.548 -19.368 1.00 86.50 114 LYS A O 1
ATOM 930 N N . LYS A 1 115 ? -1.433 -13.963 -20.928 1.00 83.25 115 LYS A N 1
ATOM 931 C CA . LYS A 1 115 ? 0.020 -14.135 -21.047 1.00 83.25 115 LYS A CA 1
ATOM 932 C C . LYS A 1 115 ? 0.736 -13.630 -19.790 1.00 83.25 115 LYS A C 1
ATOM 934 O O . LYS A 1 115 ? 1.579 -14.345 -19.254 1.00 83.25 115 LYS A O 1
ATOM 939 N N . ALA A 1 116 ? 0.352 -12.460 -19.290 1.00 82.88 116 ALA A N 1
ATOM 940 C CA . ALA A 1 116 ? 0.903 -11.835 -18.094 1.00 82.88 116 ALA A CA 1
ATOM 941 C C . ALA A 1 116 ? 0.671 -12.676 -16.827 1.00 82.88 116 ALA A C 1
ATOM 943 O O . ALA A 1 116 ? 1.582 -12.831 -16.019 1.00 82.88 116 ALA A O 1
ATOM 944 N N . MET A 1 117 ? -0.478 -13.347 -16.715 1.00 84.62 117 MET A N 1
ATOM 945 C CA . MET A 1 117 ? -0.789 -14.289 -15.631 1.00 84.62 117 MET A CA 1
ATOM 946 C C . MET A 1 117 ? 0.139 -15.513 -15.583 1.00 84.62 117 MET A C 1
ATOM 948 O O . MET A 1 117 ? 0.233 -16.166 -14.549 1.00 84.62 117 MET A O 1
ATOM 952 N N . ASN A 1 118 ? 0.855 -15.840 -16.664 1.00 85.19 118 ASN A N 1
ATOM 953 C CA . ASN A 1 118 ? 1.889 -16.882 -16.629 1.00 85.19 118 ASN A CA 1
ATOM 954 C C . ASN A 1 118 ? 3.257 -16.346 -16.170 1.00 85.19 118 ASN A C 1
ATOM 956 O O . ASN A 1 118 ? 4.170 -17.130 -15.904 1.00 85.19 118 ASN A O 1
ATOM 960 N N . ASN A 1 119 ? 3.415 -15.024 -16.058 1.00 85.31 119 ASN A N 1
ATOM 961 C CA . ASN A 1 119 ? 4.632 -14.382 -15.587 1.00 85.31 119 ASN A CA 1
ATOM 962 C C . ASN A 1 119 ? 4.556 -14.127 -14.073 1.00 85.31 119 ASN A C 1
ATOM 964 O O . ASN A 1 119 ? 3.795 -13.295 -13.585 1.00 85.31 119 ASN A O 1
ATOM 968 N N . ILE A 1 120 ? 5.410 -14.813 -13.313 1.00 83.56 120 ILE A N 1
ATOM 969 C CA . ILE A 1 120 ? 5.472 -14.671 -11.853 1.00 83.56 120 ILE A CA 1
ATOM 970 C C . ILE A 1 120 ? 5.905 -13.270 -11.391 1.00 83.56 120 ILE A C 1
ATOM 972 O O . ILE A 1 120 ? 5.506 -12.847 -10.309 1.00 83.56 120 ILE A O 1
ATOM 976 N N . GLN A 1 121 ? 6.699 -12.547 -12.186 1.00 81.19 121 GLN A N 1
ATOM 977 C CA . GLN A 1 121 ? 7.088 -11.167 -11.875 1.00 81.19 121 GLN A CA 1
ATOM 978 C C . GLN A 1 121 ? 5.895 -10.224 -12.035 1.00 81.19 121 GLN A C 1
ATOM 980 O O . GLN A 1 121 ? 5.680 -9.365 -11.187 1.00 81.19 121 GLN A O 1
ATOM 985 N N . TRP A 1 122 ? 5.067 -10.447 -13.060 1.00 85.81 122 TRP A N 1
ATOM 986 C CA . TRP A 1 122 ? 3.819 -9.706 -13.228 1.00 85.81 122 TRP A CA 1
ATOM 987 C C . TRP A 1 122 ? 2.846 -10.003 -12.081 1.00 85.81 122 TRP A C 1
ATOM 989 O O . TRP A 1 122 ? 2.315 -9.078 -11.481 1.00 85.81 122 TRP A O 1
ATOM 999 N N . ILE A 1 123 ? 2.694 -11.276 -11.685 1.00 87.81 123 ILE A N 1
ATOM 1000 C CA . ILE A 1 123 ? 1.876 -11.646 -10.514 1.00 87.81 123 ILE A CA 1
ATOM 1001 C C . ILE A 1 123 ? 2.408 -10.987 -9.236 1.00 87.81 123 ILE A C 1
ATOM 1003 O O . ILE A 1 123 ? 1.609 -10.508 -8.434 1.00 87.81 123 ILE A O 1
ATOM 1007 N N . ARG A 1 124 ? 3.737 -10.952 -9.035 1.00 85.25 124 ARG A N 1
ATOM 1008 C CA . ARG A 1 124 ? 4.360 -10.237 -7.905 1.00 85.25 124 ARG A CA 1
ATOM 1009 C C . ARG A 1 124 ? 3.880 -8.796 -7.887 1.00 85.25 124 ARG A C 1
ATOM 1011 O O . ARG A 1 124 ? 3.388 -8.349 -6.863 1.00 85.25 124 ARG A O 1
ATOM 1018 N N . HIS A 1 125 ? 4.063 -8.111 -9.007 1.00 83.88 125 HIS A N 1
ATOM 1019 C CA . HIS A 1 125 ? 3.922 -6.670 -9.089 1.00 83.88 125 HIS A CA 1
ATOM 1020 C C . HIS A 1 125 ? 2.455 -6.226 -9.088 1.00 83.88 125 HIS A C 1
ATOM 1022 O O . HIS A 1 125 ? 2.114 -5.295 -8.381 1.00 83.88 125 HIS A O 1
ATOM 1028 N N . ILE A 1 126 ? 1.566 -6.902 -9.817 1.00 86.50 126 ILE A N 1
ATOM 1029 C CA . ILE A 1 126 ? 0.179 -6.442 -9.990 1.00 86.50 126 ILE A CA 1
ATOM 1030 C C . ILE A 1 126 ? -0.774 -7.024 -8.943 1.00 86.50 126 ILE A C 1
ATOM 1032 O O . ILE A 1 126 ? -1.780 -6.398 -8.620 1.00 86.50 126 ILE A O 1
ATOM 1036 N N . ILE A 1 127 ? -0.487 -8.213 -8.405 1.00 91.12 127 ILE A N 1
ATOM 1037 C CA . ILE A 1 127 ? -1.421 -8.923 -7.517 1.00 91.12 127 ILE A CA 1
ATOM 1038 C C . ILE A 1 127 ? -0.841 -9.077 -6.117 1.00 91.12 127 ILE A C 1
ATOM 1040 O O . ILE A 1 127 ? -1.424 -8.589 -5.154 1.00 91.12 127 ILE A O 1
ATOM 1044 N N . MET A 1 128 ? 0.276 -9.796 -5.987 1.00 90.75 128 MET A N 1
ATOM 1045 C CA . MET A 1 128 ? 0.762 -10.227 -4.677 1.00 90.75 128 MET A CA 1
ATOM 1046 C C . MET A 1 128 ? 1.255 -9.059 -3.831 1.00 90.75 128 MET A C 1
ATOM 1048 O O . MET A 1 128 ? 0.857 -8.999 -2.678 1.00 90.75 128 MET A O 1
ATOM 1052 N N . GLY A 1 129 ? 2.063 -8.151 -4.389 1.00 90.00 129 GLY A N 1
ATOM 1053 C CA . GLY A 1 129 ? 2.549 -6.948 -3.703 1.00 90.00 129 GLY A CA 1
ATOM 1054 C C . GLY A 1 129 ? 1.391 -6.106 -3.168 1.00 90.00 129 GLY A C 1
ATOM 1055 O O . GLY A 1 129 ? 1.225 -6.047 -1.949 1.00 90.00 129 GLY A O 1
ATOM 1056 N N . PRO A 1 130 ? 0.498 -5.598 -4.042 1.00 93.94 130 PRO A N 1
ATOM 1057 C CA . PRO A 1 130 ? -0.686 -4.857 -3.620 1.00 93.94 130 PRO A CA 1
ATOM 1058 C C . PRO A 1 130 ? -1.510 -5.589 -2.558 1.00 93.94 130 PRO A C 1
ATOM 1060 O O . PRO A 1 130 ? -1.845 -5.027 -1.520 1.00 93.94 130 PRO A O 1
ATOM 1063 N N . LEU A 1 131 ? -1.793 -6.878 -2.750 1.00 95.81 131 LEU A N 1
ATOM 1064 C CA . LEU A 1 131 ? -2.570 -7.649 -1.783 1.00 95.81 131 LEU A CA 1
ATOM 1065 C C . LEU A 1 131 ? -1.895 -7.708 -0.405 1.00 95.81 131 LEU A C 1
ATOM 1067 O O . LEU A 1 131 ? -2.536 -7.438 0.612 1.00 95.81 131 LEU A O 1
ATOM 1071 N N . THR A 1 132 ? -0.622 -8.099 -0.346 1.00 94.94 132 THR A N 1
ATOM 1072 C CA . THR A 1 132 ? 0.059 -8.332 0.931 1.00 94.94 132 THR A CA 1
ATOM 1073 C C . THR A 1 132 ? 0.399 -7.034 1.648 1.00 94.94 132 THR A C 1
ATOM 1075 O O . THR A 1 132 ? 0.279 -6.962 2.873 1.00 94.94 132 THR A O 1
ATOM 1078 N N . GLU A 1 133 ? 0.764 -5.995 0.904 1.00 93.75 133 GLU A N 1
ATOM 1079 C CA . GLU A 1 133 ? 1.086 -4.688 1.464 1.00 93.75 133 GLU A CA 1
ATOM 1080 C C . GLU A 1 133 ? -0.152 -3.994 2.013 1.00 93.75 133 GLU A C 1
ATOM 1082 O O . GLU A 1 133 ? -0.159 -3.576 3.170 1.00 93.75 133 GLU A O 1
ATOM 1087 N N . GLU A 1 134 ? -1.244 -3.928 1.254 1.00 96.31 134 GLU A N 1
ATOM 1088 C CA . GLU A 1 134 ? -2.470 -3.311 1.755 1.00 96.31 134 GLU A CA 1
ATOM 1089 C C . GLU A 1 134 ? -2.981 -4.044 3.002 1.00 96.31 134 GLU A C 1
ATOM 1091 O O . GLU A 1 134 ? -3.330 -3.401 3.993 1.00 96.31 134 GLU A O 1
ATOM 1096 N N . ILE A 1 135 ? -2.941 -5.382 3.029 1.00 97.31 135 ILE A N 1
ATOM 1097 C CA . ILE A 1 135 ? -3.324 -6.146 4.224 1.00 97.31 135 ILE A CA 1
ATOM 1098 C C . ILE A 1 135 ? -2.434 -5.786 5.421 1.00 97.31 135 ILE A C 1
ATOM 1100 O O . ILE A 1 135 ? -2.949 -5.489 6.502 1.00 97.31 135 ILE A O 1
ATOM 1104 N N . ALA A 1 136 ? -1.109 -5.802 5.259 1.00 95.62 136 ALA A N 1
ATOM 1105 C CA . ALA A 1 136 ? -0.187 -5.535 6.360 1.00 95.62 136 ALA A CA 1
ATOM 1106 C C . ALA A 1 136 ? -0.321 -4.093 6.871 1.00 95.62 136 ALA A C 1
ATOM 1108 O O . ALA A 1 136 ? -0.494 -3.853 8.067 1.00 95.62 136 ALA A O 1
ATOM 1109 N N . PHE A 1 137 ? -0.290 -3.121 5.967 1.00 94.56 137 PHE A N 1
ATOM 1110 C CA . PHE A 1 137 ? -0.238 -1.714 6.331 1.00 94.56 137 PHE A CA 1
ATOM 1111 C C . PHE A 1 137 ? -1.624 -1.129 6.640 1.00 94.56 137 PHE A C 1
ATOM 1113 O O . PHE A 1 137 ? -1.741 -0.326 7.556 1.00 94.56 137 PHE A O 1
ATOM 1120 N N . ARG A 1 138 ? -2.693 -1.503 5.932 1.00 96.69 138 ARG A N 1
ATOM 1121 C CA . ARG A 1 138 ? -4.019 -0.872 6.096 1.00 96.69 138 ARG A CA 1
ATOM 1122 C C . ARG A 1 138 ? -4.900 -1.735 6.989 1.00 96.69 138 ARG A C 1
ATOM 1124 O O . ARG A 1 138 ? -5.257 -1.304 8.087 1.00 96.69 138 ARG A O 1
ATOM 1131 N N . ALA A 1 139 ? -5.163 -2.976 6.576 1.00 97.38 139 ALA A N 1
ATOM 1132 C CA . ALA A 1 139 ? -6.058 -3.861 7.321 1.00 97.38 139 ALA A CA 1
ATOM 1133 C C . ALA A 1 139 ? -5.526 -4.200 8.721 1.00 97.38 139 ALA A C 1
ATOM 1135 O O . ALA A 1 139 ? -6.319 -4.325 9.653 1.00 97.38 139 ALA A O 1
ATOM 1136 N N . CYS A 1 140 ? -4.205 -4.314 8.897 1.00 97.31 140 CYS A N 1
ATOM 1137 C CA . CYS A 1 140 ? -3.595 -4.611 10.197 1.00 97.31 140 CYS A CA 1
ATOM 1138 C C . CYS A 1 140 ? -3.034 -3.360 10.886 1.00 97.31 140 CYS A C 1
ATOM 1140 O O . CYS A 1 140 ? -3.391 -3.077 12.025 1.00 97.31 140 CYS A O 1
ATOM 1142 N N . GLY A 1 141 ? -2.151 -2.618 10.219 1.00 96.06 141 GLY A N 1
ATOM 1143 C CA . GLY A 1 141 ? -1.466 -1.461 10.792 1.00 96.06 141 GLY A CA 1
ATOM 1144 C C . GLY A 1 141 ? -2.374 -0.261 11.066 1.00 96.06 141 GLY A C 1
ATOM 1145 O O . GLY A 1 141 ? -2.551 0.152 12.214 1.00 96.06 141 GLY A O 1
ATOM 1146 N N . ALA A 1 142 ? -2.972 0.297 10.013 1.00 96.81 142 ALA A N 1
ATOM 1147 C CA . ALA A 1 142 ? -3.806 1.492 10.106 1.00 96.81 142 ALA A CA 1
ATOM 1148 C C . ALA A 1 142 ? -5.062 1.256 10.960 1.00 96.81 142 ALA A C 1
ATOM 1150 O O . ALA A 1 142 ? -5.425 2.129 11.746 1.00 96.81 142 ALA A O 1
ATOM 1151 N N . SER A 1 143 ? -5.687 0.075 10.879 1.00 96.94 143 SER A N 1
ATOM 1152 C CA . SER A 1 143 ? -6.850 -0.279 11.712 1.00 96.94 143 SER A CA 1
ATOM 1153 C C . SER A 1 143 ? -6.551 -0.240 13.218 1.00 96.94 143 SER A C 1
ATOM 1155 O O . SER A 1 143 ? -7.410 0.173 14.002 1.00 96.94 143 SER A O 1
ATOM 1157 N N . LEU A 1 144 ? -5.326 -0.592 13.631 1.00 96.75 144 LEU A N 1
ATOM 1158 C CA . LEU A 1 144 ? -4.858 -0.476 15.015 1.00 96.75 144 LEU A CA 1
ATOM 1159 C C . LEU A 1 144 ? -4.567 0.981 15.405 1.00 96.75 144 LEU A C 1
ATOM 1161 O O . LEU A 1 144 ? -4.954 1.407 16.494 1.00 96.75 144 LEU A O 1
ATOM 1165 N N . ILE A 1 145 ? -3.941 1.771 14.526 1.00 96.62 145 ILE A N 1
ATOM 1166 C CA . ILE A 1 145 ? -3.681 3.203 14.776 1.00 96.62 145 ILE A CA 1
ATOM 1167 C C . ILE A 1 145 ? -4.987 3.997 14.916 1.00 96.62 145 ILE A C 1
ATOM 1169 O O . ILE A 1 145 ? -5.095 4.838 15.813 1.00 96.62 145 ILE A O 1
ATOM 1173 N N . LEU A 1 146 ? -6.010 3.671 14.119 1.00 96.75 146 LEU A N 1
ATOM 1174 C CA . LEU A 1 146 ? -7.345 4.280 14.194 1.00 96.75 146 LEU A CA 1
ATOM 1175 C C . LEU A 1 146 ? -8.019 4.118 15.562 1.00 96.75 146 LEU A C 1
ATOM 1177 O O . LEU A 1 146 ? -8.946 4.857 15.886 1.00 96.75 146 LEU A O 1
ATOM 1181 N N . GLN A 1 147 ? -7.557 3.186 16.398 1.00 95.06 147 GLN A N 1
ATOM 1182 C CA . GLN A 1 147 ? -8.092 3.017 17.750 1.00 95.06 147 GLN A CA 1
ATOM 1183 C C . GLN A 1 147 ? -7.621 4.091 18.730 1.00 95.06 147 GLN A C 1
ATOM 1185 O O . GLN A 1 147 ? -8.212 4.229 19.805 1.00 95.06 147 GLN A O 1
ATOM 1190 N N . CYS A 1 148 ? -6.566 4.818 18.365 1.00 95.12 148 CYS A N 1
ATOM 1191 C CA . CYS A 1 148 ? -5.863 5.763 19.225 1.00 95.12 148 CYS A CA 1
ATOM 1192 C C . CYS A 1 148 ? -5.774 7.165 18.638 1.00 95.12 148 CYS A C 1
ATOM 1194 O O . CYS A 1 148 ? -5.620 8.121 19.395 1.00 95.12 148 CYS A O 1
ATOM 1196 N N . PHE A 1 149 ? -5.887 7.294 17.317 1.00 95.62 149 PHE A N 1
ATOM 1197 C CA . PHE A 1 149 ? -5.738 8.560 16.619 1.00 95.62 149 PHE A CA 1
ATOM 1198 C C . PHE A 1 149 ? -6.881 8.793 15.626 1.00 95.62 149 PHE A C 1
ATOM 1200 O O . PHE A 1 149 ? -7.407 7.837 15.054 1.00 95.62 149 PHE A O 1
ATOM 1207 N N . PRO A 1 150 ? -7.248 10.061 15.364 1.00 95.50 150 PRO A N 1
ATOM 1208 C CA . PRO A 1 150 ? -8.214 10.396 14.324 1.00 95.50 150 PRO A CA 1
ATOM 1209 C C . PRO A 1 150 ? -7.791 9.883 12.941 1.00 95.50 150 PRO A C 1
ATOM 1211 O O . PRO A 1 150 ? -6.598 9.756 12.643 1.00 95.50 150 PRO A O 1
ATOM 1214 N N . GLY A 1 151 ? -8.770 9.678 12.054 1.00 95.12 151 GLY A N 1
ATOM 1215 C CA . GLY A 1 151 ? -8.524 9.218 10.682 1.00 95.12 151 GLY A CA 1
ATOM 1216 C C . GLY A 1 151 ? -7.554 10.109 9.904 1.00 95.12 151 GLY A C 1
ATOM 1217 O O . GLY A 1 151 ? -6.680 9.597 9.210 1.00 95.12 151 GLY A O 1
ATOM 1218 N N . LEU A 1 152 ? -7.624 11.430 10.098 1.00 95.19 152 LEU A N 1
ATOM 1219 C CA . LEU A 1 152 ? -6.708 12.384 9.467 1.00 95.19 152 LEU A CA 1
ATOM 1220 C C . LEU A 1 152 ? -5.253 12.178 9.920 1.00 95.19 152 LEU A C 1
ATOM 1222 O O . LEU A 1 152 ? -4.347 12.134 9.094 1.00 95.19 152 LEU A O 1
ATOM 1226 N N . VAL A 1 153 ? -5.030 11.994 11.225 1.00 95.25 153 VAL A N 1
ATOM 1227 C CA . VAL A 1 153 ? -3.688 11.740 11.775 1.00 95.25 153 VAL A CA 1
ATOM 1228 C C . VAL A 1 153 ? -3.154 10.410 11.254 1.00 95.25 153 VAL A C 1
ATOM 1230 O O . VAL A 1 153 ? -2.021 10.347 10.790 1.00 95.25 153 VAL A O 1
ATOM 1233 N N . THR A 1 154 ? -3.986 9.365 11.250 1.00 95.88 154 THR A N 1
ATOM 1234 C CA . THR A 1 154 ? -3.615 8.053 10.697 1.00 95.88 154 THR A CA 1
ATOM 1235 C C . THR A 1 154 ? -3.218 8.160 9.225 1.00 95.88 154 THR A C 1
ATOM 1237 O O . THR A 1 154 ? -2.192 7.617 8.829 1.00 95.88 154 THR A O 1
ATOM 1240 N N . THR A 1 155 ? -3.993 8.914 8.442 1.00 96.75 155 THR A N 1
ATOM 1241 C CA . THR A 1 155 ? -3.795 9.122 7.001 1.00 96.75 155 THR A CA 1
ATOM 1242 C C . THR A 1 155 ? -2.451 9.756 6.671 1.00 96.75 155 THR A C 1
ATOM 1244 O O . THR A 1 155 ? -1.814 9.331 5.717 1.00 96.75 155 THR A O 1
ATOM 1247 N N . PHE A 1 156 ? -1.994 10.741 7.447 1.00 95.69 156 PHE A N 1
ATOM 1248 C CA . PHE A 1 156 ? -0.728 11.423 7.162 1.00 95.69 156 PHE A CA 1
ATOM 1249 C C . PHE A 1 156 ? 0.478 10.811 7.879 1.00 95.69 156 PHE A C 1
ATOM 1251 O O . PHE A 1 156 ? 1.580 10.822 7.343 1.00 95.69 156 PHE A O 1
ATOM 1258 N N . VAL A 1 157 ? 0.306 10.265 9.083 1.00 92.62 157 VAL A N 1
ATOM 1259 C CA . VAL A 1 157 ? 1.442 9.810 9.899 1.00 92.62 157 VAL A CA 1
ATOM 1260 C C . VAL A 1 157 ? 1.801 8.355 9.617 1.00 92.62 157 VAL A C 1
ATOM 1262 O O . VAL A 1 157 ? 2.978 8.032 9.474 1.00 92.62 157 VAL A O 1
ATOM 1265 N N . TYR A 1 158 ? 0.819 7.456 9.515 1.00 93.12 158 TYR A N 1
ATOM 1266 C CA . TYR A 1 158 ? 1.109 6.025 9.396 1.00 93.12 158 TYR A CA 1
ATOM 1267 C C . TYR A 1 158 ? 1.865 5.636 8.106 1.00 93.12 158 TYR A C 1
ATOM 1269 O O . TYR A 1 158 ? 2.808 4.843 8.192 1.00 93.12 158 TYR A O 1
ATOM 1277 N N . PRO A 1 159 ? 1.567 6.226 6.929 1.00 92.88 159 PRO A N 1
ATOM 1278 C CA . PRO A 1 159 ? 2.313 5.954 5.696 1.00 92.88 159 PRO A CA 1
ATOM 1279 C C . PRO A 1 159 ? 3.810 6.264 5.752 1.00 92.88 159 PRO A C 1
ATOM 1281 O O . PRO A 1 159 ? 4.560 5.779 4.905 1.00 92.88 159 PRO A O 1
ATOM 1284 N N . MET A 1 160 ? 4.281 7.029 6.744 1.00 90.00 160 MET A N 1
ATOM 1285 C CA . MET A 1 160 ? 5.715 7.248 6.935 1.00 90.00 160 MET A CA 1
ATOM 1286 C C . MET A 1 160 ? 6.463 5.926 7.135 1.00 90.00 160 MET A C 1
ATOM 1288 O O . MET A 1 160 ? 7.545 5.763 6.582 1.00 90.00 160 MET A O 1
ATOM 1292 N N . PHE A 1 161 ? 5.878 4.947 7.838 1.00 84.81 161 PHE A N 1
ATOM 1293 C CA . PHE A 1 161 ? 6.501 3.629 8.001 1.00 84.81 161 PHE A CA 1
ATOM 1294 C C . PHE A 1 161 ? 6.645 2.893 6.666 1.00 84.81 161 PHE A C 1
ATOM 1296 O O . PHE A 1 161 ? 7.690 2.305 6.409 1.00 84.81 161 PHE A O 1
ATOM 1303 N N . PHE A 1 162 ? 5.630 2.971 5.800 1.00 77.75 162 PHE A N 1
ATOM 1304 C CA . PHE A 1 162 ? 5.659 2.385 4.457 1.00 77.75 162 PHE A CA 1
ATOM 1305 C C . PHE A 1 162 ? 6.758 3.016 3.587 1.00 77.75 162 PHE A C 1
ATOM 1307 O O . PHE A 1 162 ? 7.557 2.322 2.963 1.00 77.75 162 PHE A O 1
ATOM 1314 N N . SER A 1 163 ? 6.870 4.342 3.620 1.00 84.12 163 SER A N 1
ATOM 1315 C CA . SER A 1 163 ? 7.857 5.085 2.838 1.00 84.12 163 SER A CA 1
ATOM 1316 C C . SER A 1 163 ? 9.300 4.908 3.333 1.00 84.12 163 SER A C 1
ATOM 1318 O O . SER A 1 163 ? 10.196 4.617 2.539 1.00 84.12 163 SER A O 1
ATOM 1320 N N . LEU A 1 164 ? 9.543 5.024 4.644 1.00 81.81 164 LEU A N 1
ATOM 1321 C CA . LEU A 1 164 ? 10.884 4.905 5.234 1.00 81.81 164 LEU A CA 1
ATOM 1322 C C . LEU A 1 164 ? 11.491 3.521 5.019 1.00 81.81 164 LEU A C 1
ATOM 1324 O O . LEU A 1 164 ? 12.710 3.390 4.912 1.00 81.81 164 LEU A O 1
ATOM 1328 N N . CYS A 1 165 ? 10.646 2.498 4.887 1.00 75.12 165 CYS A N 1
ATOM 1329 C CA . CYS A 1 165 ? 11.089 1.166 4.527 1.00 75.12 165 CYS A CA 1
ATOM 1330 C C . CYS A 1 165 ? 11.776 1.100 3.164 1.00 75.12 165 CYS A C 1
ATOM 1332 O O . CYS A 1 165 ? 12.457 0.123 2.958 1.00 75.12 165 CYS A O 1
ATOM 1334 N N . HIS A 1 166 ? 11.689 2.084 2.267 1.00 73.31 166 HIS A N 1
ATOM 1335 C CA . HIS A 1 166 ? 12.378 2.043 0.966 1.00 73.31 166 HIS A CA 1
ATOM 1336 C C . HIS A 1 166 ? 13.759 2.722 0.991 1.00 73.31 166 HIS A C 1
ATOM 1338 O O . HIS A 1 166 ? 14.573 2.544 0.085 1.00 73.31 166 HIS A O 1
ATOM 1344 N N . MET A 1 167 ? 14.073 3.466 2.059 1.00 75.81 167 MET A N 1
ATOM 1345 C CA . MET A 1 167 ? 15.357 4.164 2.219 1.00 75.81 167 MET A CA 1
ATOM 1346 C C . MET A 1 167 ? 16.552 3.224 2.360 1.00 75.81 167 MET A C 1
ATOM 1348 O O . MET A 1 167 ? 17.684 3.610 2.077 1.00 75.81 167 MET A O 1
ATOM 1352 N N . HIS A 1 168 ? 16.330 1.987 2.801 1.00 73.69 168 HIS A N 1
ATOM 1353 C CA . HIS A 1 168 ? 17.425 1.052 3.035 1.00 73.69 168 HIS A CA 1
ATOM 1354 C C . HIS A 1 168 ? 18.164 0.672 1.735 1.00 73.69 168 HIS A C 1
ATOM 1356 O O . HIS A 1 168 ? 19.340 0.311 1.789 1.00 73.69 168 HIS A O 1
ATOM 1362 N N . HIS A 1 169 ? 17.517 0.805 0.568 1.00 74.31 169 HIS A N 1
ATOM 1363 C CA . HIS A 1 169 ? 18.110 0.481 -0.732 1.00 74.31 169 HIS A CA 1
ATOM 1364 C C . HIS A 1 169 ? 19.208 1.462 -1.163 1.00 74.31 169 HIS A C 1
ATOM 1366 O O . HIS A 1 169 ? 19.958 1.166 -2.090 1.00 74.31 169 HIS A O 1
ATOM 1372 N N . VAL A 1 170 ? 19.392 2.586 -0.455 1.00 78.88 170 VAL A N 1
ATOM 1373 C CA . VAL A 1 170 ? 20.538 3.485 -0.682 1.00 78.88 170 VAL A CA 1
ATOM 1374 C C . VAL A 1 170 ? 21.861 2.718 -0.584 1.00 78.88 170 VAL A C 1
ATOM 1376 O O . VAL A 1 170 ? 22.778 2.967 -1.362 1.00 78.88 170 VAL A O 1
ATOM 1379 N N . LEU A 1 171 ? 21.971 1.756 0.340 1.00 78.19 171 LEU A N 1
ATOM 1380 C CA . LEU A 1 171 ? 23.178 0.934 0.468 1.00 78.19 171 LEU A CA 1
ATOM 1381 C C . LEU A 1 171 ? 23.379 0.019 -0.742 1.00 78.19 171 LEU A C 1
ATOM 1383 O O . LEU A 1 171 ? 24.514 -0.212 -1.155 1.00 78.19 171 LEU A O 1
ATOM 1387 N N . ASP A 1 172 ? 22.299 -0.499 -1.318 1.00 75.62 172 ASP A N 1
ATOM 1388 C CA . ASP A 1 172 ? 22.370 -1.341 -2.510 1.00 75.62 172 ASP A CA 1
ATOM 1389 C C . ASP A 1 172 ? 22.774 -0.527 -3.742 1.00 75.62 172 ASP A C 1
ATOM 1391 O O . ASP A 1 172 ? 23.619 -0.977 -4.514 1.00 75.62 172 ASP A O 1
ATOM 1395 N N . ASP A 1 173 ? 22.280 0.704 -3.870 1.00 75.38 173 ASP A N 1
ATOM 1396 C CA . ASP A 1 173 ? 22.673 1.637 -4.931 1.00 75.38 173 ASP A CA 1
ATOM 1397 C C . ASP A 1 173 ? 24.157 2.002 -4.859 1.00 75.38 173 ASP A C 1
ATOM 1399 O O . ASP A 1 173 ? 24.861 1.983 -5.872 1.00 75.38 173 ASP A O 1
ATOM 1403 N N . LEU A 1 174 ? 24.645 2.293 -3.650 1.00 77.81 174 LEU A N 1
ATOM 1404 C CA . LEU A 1 174 ? 26.058 2.563 -3.391 1.00 77.81 174 LEU A CA 1
ATOM 1405 C C . LEU A 1 174 ? 26.933 1.364 -3.772 1.00 77.81 174 LEU A C 1
ATOM 1407 O O . LEU A 1 174 ? 27.932 1.524 -4.473 1.00 77.81 174 LEU A O 1
ATOM 1411 N N . ASN A 1 175 ? 26.533 0.155 -3.364 1.00 79.00 175 ASN A N 1
ATOM 1412 C CA . ASN A 1 175 ? 27.219 -1.086 -3.734 1.00 79.00 175 ASN A CA 1
ATOM 1413 C C . ASN A 1 175 ? 27.138 -1.368 -5.245 1.00 79.00 175 ASN A C 1
ATOM 1415 O O . ASN A 1 175 ? 28.043 -1.980 -5.809 1.00 79.00 175 ASN A O 1
ATOM 1419 N N . GLY A 1 176 ? 26.077 -0.900 -5.905 1.00 74.44 176 GLY A N 1
ATOM 1420 C CA . GLY A 1 176 ? 25.893 -0.928 -7.355 1.00 74.44 176 GLY A CA 1
ATOM 1421 C C . GLY A 1 176 ? 26.704 0.125 -8.120 1.00 74.44 176 GLY A C 1
ATOM 1422 O O . GLY A 1 176 ? 26.628 0.162 -9.348 1.00 74.44 176 GLY A O 1
ATOM 1423 N N . GLY A 1 177 ? 27.484 0.962 -7.425 1.00 76.56 177 GLY A N 1
ATOM 1424 C CA . GLY A 1 177 ? 28.379 1.956 -8.019 1.00 76.56 177 GLY A CA 1
ATOM 1425 C C . GLY A 1 177 ? 27.761 3.339 -8.237 1.00 76.56 177 GLY A C 1
ATOM 1426 O O . GLY A 1 177 ? 28.394 4.183 -8.876 1.00 76.56 177 GLY A O 1
ATOM 1427 N N . LEU A 1 178 ? 26.553 3.609 -7.725 1.00 74.00 178 LEU A N 1
ATOM 1428 C CA . LEU A 1 178 ? 25.972 4.951 -7.77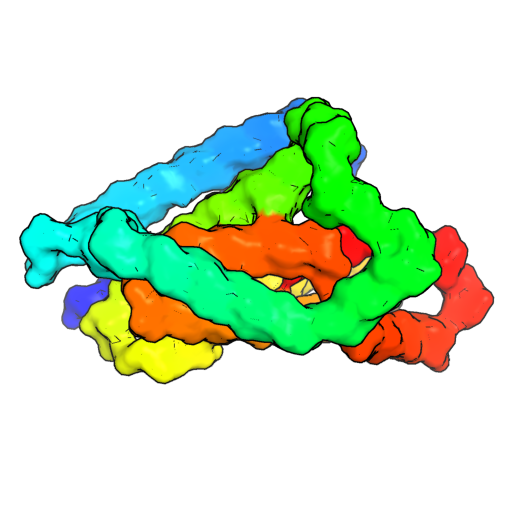7 1.00 74.00 178 LEU A CA 1
ATOM 1429 C C . LEU A 1 178 ? 26.675 5.883 -6.773 1.00 74.00 178 LEU A C 1
ATOM 1431 O O . LEU A 1 178 ? 26.869 5.511 -5.615 1.00 74.00 178 LEU A O 1
ATOM 1435 N N . PRO A 1 179 ? 27.018 7.126 -7.161 1.00 81.88 179 PRO A N 1
ATOM 1436 C CA . PRO A 1 179 ? 27.525 8.116 -6.216 1.00 81.88 179 PRO A CA 1
ATOM 1437 C C . PRO A 1 179 ? 26.508 8.393 -5.104 1.00 81.88 179 PRO A C 1
ATOM 1439 O O . PRO A 1 179 ? 25.319 8.540 -5.387 1.00 81.88 179 PRO A O 1
ATOM 1442 N N . LEU A 1 180 ? 26.975 8.574 -3.861 1.00 82.56 180 LEU A N 1
ATOM 1443 C CA . LEU A 1 180 ? 26.122 8.802 -2.681 1.00 82.56 180 LEU A CA 1
ATOM 1444 C C . LEU A 1 180 ? 25.054 9.872 -2.901 1.00 82.56 180 LEU A C 1
ATOM 1446 O O . LEU A 1 180 ? 23.887 9.661 -2.588 1.00 82.56 180 LEU A O 1
ATOM 1450 N N . LYS A 1 181 ? 25.437 11.010 -3.486 1.00 80.62 181 LYS A N 1
ATOM 1451 C CA . LYS A 1 181 ? 24.504 12.110 -3.752 1.00 80.62 181 LYS A CA 1
ATOM 1452 C C . LYS A 1 181 ? 23.368 11.694 -4.693 1.00 80.62 181 LYS A C 1
ATOM 1454 O O . LYS A 1 181 ? 22.237 12.121 -4.488 1.00 80.62 181 LYS A O 1
ATOM 1459 N N . SER A 1 182 ? 23.667 10.890 -5.712 1.00 76.69 182 SER A N 1
ATOM 1460 C CA . SER A 1 182 ? 22.677 10.408 -6.677 1.00 76.69 182 SER A CA 1
ATOM 1461 C C . SER A 1 182 ? 21.802 9.311 -6.076 1.00 76.69 182 SER A C 1
ATOM 1463 O O . SER A 1 182 ? 20.588 9.400 -6.199 1.00 76.69 182 SER A O 1
ATOM 1465 N N . ALA A 1 183 ? 22.395 8.346 -5.365 1.00 77.81 183 ALA A N 1
ATOM 1466 C CA . ALA A 1 183 ? 21.669 7.279 -4.671 1.00 77.81 183 ALA A CA 1
ATOM 1467 C C . ALA A 1 183 ? 20.672 7.840 -3.641 1.00 77.81 183 ALA A C 1
ATOM 1469 O O . ALA A 1 183 ? 19.497 7.481 -3.632 1.00 77.81 183 ALA A O 1
ATOM 1470 N N . VAL A 1 184 ? 21.112 8.798 -2.817 1.00 82.94 184 VAL A N 1
ATOM 1471 C CA . VAL A 1 184 ? 20.249 9.450 -1.821 1.00 82.94 184 VAL A CA 1
ATOM 1472 C C . VAL A 1 184 ? 19.128 10.239 -2.492 1.00 82.94 184 VAL A C 1
ATOM 1474 O O . VAL A 1 184 ? 17.974 10.102 -2.101 1.00 82.94 184 VAL A O 1
ATOM 1477 N N . LEU A 1 185 ? 19.432 11.050 -3.509 1.00 80.81 185 LEU A N 1
ATOM 1478 C CA . LEU A 1 185 ? 18.413 11.861 -4.179 1.00 80.81 185 LEU A CA 1
ATOM 1479 C C . LEU A 1 185 ? 17.374 10.996 -4.907 1.00 80.81 185 LEU A C 1
ATOM 1481 O O . LEU A 1 185 ? 16.182 11.286 -4.836 1.00 80.81 185 LEU A O 1
ATOM 1485 N N . TYR A 1 186 ? 17.823 9.913 -5.542 1.00 75.56 186 TYR A N 1
ATOM 1486 C CA . TYR A 1 186 ? 16.969 8.913 -6.174 1.00 75.56 186 TYR A CA 1
ATOM 1487 C C . TYR A 1 186 ? 16.002 8.282 -5.163 1.00 75.56 186 TYR A C 1
ATOM 1489 O O . TYR A 1 186 ? 14.786 8.328 -5.354 1.00 75.56 186 TYR A O 1
ATOM 1497 N N . ARG A 1 187 ? 16.514 7.770 -4.034 1.00 82.88 187 ARG A N 1
ATOM 1498 C CA . ARG A 1 187 ? 15.668 7.127 -3.019 1.00 82.88 187 ARG A CA 1
ATOM 1499 C C . ARG A 1 187 ? 14.774 8.122 -2.280 1.00 82.88 187 ARG A C 1
ATOM 1501 O O . ARG A 1 187 ? 13.655 7.758 -1.938 1.00 82.88 187 ARG A O 1
ATOM 1508 N N . LEU A 1 188 ? 15.191 9.378 -2.089 1.00 84.25 188 LEU A N 1
ATOM 1509 C CA . LEU A 1 188 ? 14.327 10.452 -1.562 1.00 84.25 188 LEU A CA 1
ATOM 1510 C C . LEU A 1 188 ? 13.143 10.733 -2.482 1.00 84.25 188 LEU A C 1
ATOM 1512 O O . LEU A 1 188 ? 12.017 10.891 -2.008 1.00 84.25 188 LEU A O 1
ATOM 1516 N N . PHE A 1 189 ? 13.374 10.749 -3.791 1.00 81.38 189 PHE A N 1
ATOM 1517 C CA . PHE A 1 189 ? 12.302 10.919 -4.758 1.00 81.38 189 PHE A CA 1
ATOM 1518 C C . PHE A 1 189 ? 11.338 9.725 -4.731 1.00 81.38 189 PHE A C 1
ATOM 1520 O O . PHE A 1 189 ? 10.139 9.924 -4.547 1.00 81.38 189 PHE A O 1
ATOM 1527 N N . GLN A 1 190 ? 11.860 8.494 -4.776 1.00 80.12 190 GLN A N 1
ATOM 1528 C CA . GLN A 1 190 ? 11.054 7.275 -4.641 1.00 80.12 190 GLN A CA 1
ATOM 1529 C C . GLN A 1 190 ? 10.218 7.291 -3.353 1.00 80.12 190 GLN A C 1
ATOM 1531 O O . GLN A 1 190 ? 9.002 7.157 -3.395 1.00 80.12 190 GLN A O 1
ATOM 1536 N N . SER A 1 191 ? 10.849 7.534 -2.207 1.00 84.81 191 SER A N 1
ATOM 1537 C CA . SER A 1 191 ? 10.187 7.539 -0.902 1.00 84.81 191 SER A CA 1
ATOM 1538 C C . SER A 1 191 ? 9.144 8.646 -0.771 1.00 84.81 191 SER A C 1
ATOM 1540 O O . SER A 1 191 ? 8.095 8.409 -0.169 1.00 84.81 191 SER A O 1
ATOM 1542 N N . SER A 1 192 ? 9.360 9.826 -1.357 1.00 86.81 192 SER A N 1
ATOM 1543 C CA . SER A 1 192 ? 8.339 10.881 -1.343 1.00 86.81 192 SER A CA 1
ATOM 1544 C C . SER A 1 192 ? 7.101 10.494 -2.155 1.00 86.81 192 SER A C 1
ATOM 1546 O O . SER A 1 192 ? 5.985 10.689 -1.673 1.00 86.81 192 SER A O 1
ATOM 1548 N N . TYR A 1 193 ? 7.278 9.855 -3.314 1.00 84.88 193 TYR A N 1
ATOM 1549 C CA . TYR A 1 193 ? 6.167 9.283 -4.071 1.00 84.88 193 TYR A CA 1
ATOM 1550 C C . TYR A 1 193 ? 5.447 8.184 -3.279 1.00 84.88 193 TYR A C 1
ATOM 1552 O O . TYR A 1 193 ? 4.238 8.269 -3.070 1.00 84.88 193 TYR A O 1
ATOM 1560 N N . THR A 1 194 ? 6.185 7.197 -2.762 1.00 87.12 194 THR A N 1
ATOM 1561 C CA . THR A 1 194 ? 5.636 6.087 -1.969 1.00 87.12 194 THR A CA 1
ATOM 1562 C C . THR A 1 194 ? 4.898 6.589 -0.723 1.00 87.12 194 THR A C 1
ATOM 1564 O O . THR A 1 194 ? 3.866 6.036 -0.342 1.00 87.12 194 THR A O 1
ATOM 1567 N N . TYR A 1 195 ? 5.373 7.674 -0.103 1.00 91.88 195 TYR A N 1
ATOM 1568 C CA . TYR A 1 195 ? 4.676 8.342 0.995 1.00 91.88 195 TYR A CA 1
ATOM 1569 C C . TYR A 1 195 ? 3.341 8.933 0.538 1.00 91.88 195 TYR A C 1
ATOM 1571 O O . TYR A 1 195 ? 2.318 8.635 1.147 1.00 91.88 195 TYR A O 1
ATOM 1579 N N . LEU A 1 196 ? 3.326 9.734 -0.533 1.00 92.31 196 LEU A N 1
ATOM 1580 C CA . LEU A 1 196 ? 2.097 10.345 -1.051 1.00 92.31 196 LEU A CA 1
ATOM 1581 C C . LEU A 1 196 ? 1.080 9.293 -1.499 1.00 92.31 196 LEU A C 1
ATOM 1583 O O . LEU A 1 196 ? -0.107 9.422 -1.203 1.00 92.31 196 LEU A O 1
ATOM 1587 N N . PHE A 1 197 ? 1.547 8.230 -2.153 1.00 92.00 197 PHE A N 1
ATOM 1588 C CA . PHE A 1 197 ? 0.721 7.078 -2.482 1.00 92.00 197 PHE A CA 1
ATOM 1589 C C . PHE A 1 197 ? 0.139 6.443 -1.216 1.00 92.00 197 PHE A C 1
ATOM 1591 O O . PHE A 1 197 ? -1.074 6.275 -1.121 1.00 92.00 197 PHE A O 1
ATOM 1598 N N . GLY A 1 198 ? 0.977 6.171 -0.211 1.00 94.06 198 GLY A N 1
ATOM 1599 C CA . GLY A 1 198 ? 0.550 5.621 1.072 1.00 94.06 198 GLY A CA 1
ATOM 1600 C C . GLY A 1 198 ? -0.485 6.500 1.787 1.00 94.06 198 GLY A C 1
ATOM 1601 O O . GLY A 1 198 ? -1.456 5.977 2.335 1.00 94.06 198 GLY A O 1
ATOM 1602 N N . VAL A 1 199 ? -0.330 7.828 1.739 1.00 96.38 199 VAL A N 1
ATOM 1603 C CA . VAL A 1 199 ? -1.326 8.801 2.226 1.00 96.38 199 VAL A CA 1
ATOM 1604 C C . VAL A 1 199 ? -2.638 8.649 1.465 1.00 96.38 199 VAL A C 1
ATOM 1606 O O . VAL A 1 199 ? -3.693 8.558 2.088 1.00 96.38 199 VAL A O 1
ATOM 1609 N N . TYR A 1 200 ? -2.595 8.564 0.136 1.00 95.75 200 TYR A N 1
ATOM 1610 C CA . TYR A 1 200 ? -3.788 8.439 -0.700 1.00 95.75 200 TYR A CA 1
ATOM 1611 C C . TYR A 1 200 ? -4.587 7.157 -0.421 1.00 95.75 200 TYR A C 1
ATOM 1613 O O . TYR A 1 200 ? -5.791 7.210 -0.171 1.00 95.75 200 TYR A O 1
ATOM 1621 N N . VAL A 1 201 ? -3.934 5.999 -0.393 1.00 96.19 201 VAL A N 1
ATOM 1622 C CA . VAL A 1 201 ? -4.610 4.718 -0.123 1.00 96.19 201 VAL A CA 1
ATOM 1623 C C . VAL A 1 201 ? -5.029 4.563 1.339 1.00 96.19 201 VAL A C 1
ATOM 1625 O O . VAL A 1 201 ? -6.075 3.975 1.613 1.00 96.19 201 VAL A O 1
ATOM 1628 N N . THR A 1 202 ? -4.298 5.160 2.289 1.00 97.12 202 THR A N 1
ATOM 1629 C CA . THR A 1 202 ? -4.752 5.234 3.689 1.00 97.12 202 THR A CA 1
ATOM 1630 C C . THR A 1 202 ? -5.960 6.159 3.815 1.00 97.12 202 THR A C 1
ATOM 1632 O O . THR A 1 202 ? -6.906 5.829 4.526 1.00 97.12 202 THR A O 1
ATOM 1635 N N . TYR A 1 203 ? -6.000 7.273 3.080 1.00 97.25 203 TYR A N 1
ATOM 1636 C CA . TYR A 1 203 ? -7.190 8.116 2.995 1.00 97.25 203 TYR A CA 1
ATOM 1637 C C . TYR A 1 203 ? -8.387 7.312 2.470 1.00 97.25 203 TYR A C 1
ATOM 1639 O O . TYR A 1 203 ? -9.417 7.265 3.137 1.00 97.25 203 TYR A O 1
ATOM 1647 N N . ILE A 1 204 ? -8.236 6.590 1.353 1.00 97.00 204 ILE A N 1
ATOM 1648 C CA . ILE A 1 204 ? -9.293 5.718 0.815 1.00 97.00 204 ILE A CA 1
ATOM 1649 C C . ILE A 1 204 ? -9.759 4.710 1.870 1.00 97.00 204 ILE A C 1
ATOM 1651 O O . ILE A 1 204 ? -10.962 4.584 2.098 1.00 97.00 204 ILE A O 1
ATOM 1655 N N . PHE A 1 205 ? -8.833 4.028 2.546 1.00 97.81 205 PHE A N 1
ATOM 1656 C CA . PHE A 1 205 ? -9.161 3.068 3.600 1.00 97.81 205 PHE A CA 1
ATOM 1657 C C . PHE A 1 205 ? -9.939 3.722 4.751 1.00 97.81 205 PHE A C 1
ATOM 1659 O O . PHE A 1 205 ? -10.973 3.207 5.160 1.00 97.81 205 PHE A O 1
ATOM 1666 N N . THR A 1 206 ? -9.499 4.883 5.246 1.00 96.75 206 THR A N 1
ATOM 1667 C CA . THR A 1 206 ? -10.172 5.569 6.366 1.00 96.75 206 THR A CA 1
ATOM 1668 C C . THR A 1 206 ? -11.543 6.136 6.001 1.00 96.75 206 THR A C 1
ATOM 1670 O O . THR A 1 206 ? -12.401 6.213 6.876 1.00 96.75 206 THR A O 1
ATOM 1673 N N . GLN A 1 207 ? -11.764 6.533 4.743 1.00 95.56 207 GLN A N 1
ATOM 1674 C CA . GLN A 1 207 ? -13.056 7.055 4.286 1.00 95.56 207 GLN A CA 1
ATOM 1675 C C . GLN A 1 207 ? -14.048 5.951 3.925 1.00 95.56 207 GLN A C 1
ATOM 1677 O O . GLN A 1 207 ? -15.242 6.090 4.174 1.00 95.56 207 GLN A O 1
ATOM 1682 N N . THR A 1 208 ? -13.569 4.871 3.307 1.00 95.19 208 THR A N 1
ATOM 1683 C CA . THR A 1 208 ? -14.439 3.789 2.825 1.00 95.19 208 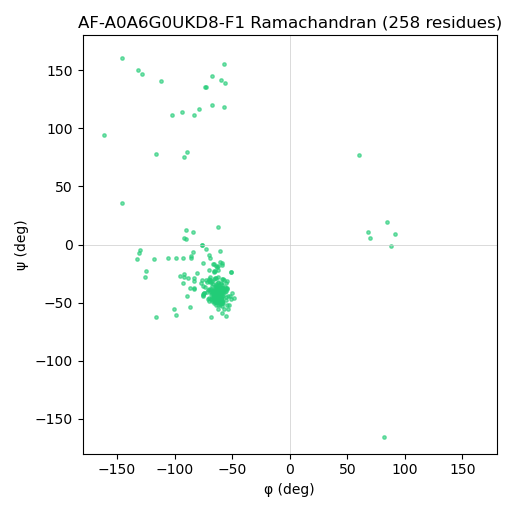THR A CA 1
ATOM 1684 C C . THR A 1 208 ? -14.623 2.682 3.852 1.00 95.19 208 THR A C 1
ATOM 1686 O O . THR A 1 208 ? -15.621 1.975 3.795 1.00 95.19 208 THR A O 1
ATOM 1689 N N . GLY A 1 209 ? -13.667 2.503 4.765 1.00 95.56 209 GLY A N 1
ATOM 1690 C CA . GLY A 1 209 ? -13.615 1.355 5.664 1.00 95.56 209 GLY A CA 1
ATOM 1691 C C . GLY A 1 209 ? -13.278 0.039 4.963 1.00 95.56 209 GLY A C 1
ATOM 1692 O O . GLY A 1 209 ? -13.296 -0.987 5.618 1.00 95.56 209 GLY A O 1
ATOM 1693 N N . HIS A 1 210 ? -12.948 0.031 3.667 1.00 96.94 210 HIS A N 1
ATOM 1694 C CA . HIS A 1 210 ? -12.754 -1.194 2.891 1.00 96.94 210 HIS A CA 1
ATOM 1695 C C . HIS A 1 210 ? -11.302 -1.411 2.484 1.00 96.94 210 HIS A C 1
ATOM 1697 O O . HIS A 1 210 ? -10.631 -0.486 2.032 1.00 96.94 210 HIS A O 1
ATOM 1703 N N . ILE A 1 211 ? -10.846 -2.666 2.531 1.00 97.31 211 ILE A N 1
ATOM 1704 C CA . ILE A 1 211 ? -9.494 -3.031 2.083 1.00 97.31 211 ILE A CA 1
ATOM 1705 C C . ILE A 1 211 ? -9.384 -3.261 0.569 1.00 97.31 211 ILE A C 1
ATOM 1707 O O . ILE A 1 211 ? -8.334 -3.028 -0.025 1.00 97.31 211 ILE A O 1
ATOM 1711 N N . LEU A 1 212 ? -10.472 -3.686 -0.080 1.00 97.06 212 LEU A N 1
ATOM 1712 C CA . LEU A 1 212 ? -10.449 -4.021 -1.507 1.00 97.06 212 LEU A CA 1
ATOM 1713 C C . LEU A 1 212 ? -10.259 -2.787 -2.404 1.00 97.06 212 LEU A C 1
ATOM 1715 O O . LEU A 1 212 ? -9.615 -2.897 -3.443 1.00 97.06 212 LEU A O 1
ATOM 1719 N N . GLY A 1 213 ? -10.770 -1.621 -1.991 1.00 96.44 213 GLY A N 1
ATOM 1720 C CA . GLY A 1 213 ? -10.555 -0.345 -2.685 1.00 96.44 213 GLY A CA 1
ATOM 1721 C C . GLY A 1 213 ? -9.068 0.013 -2.804 1.00 96.44 213 GLY A C 1
ATOM 1722 O O . GLY A 1 213 ? -8.570 0.122 -3.925 1.00 96.44 213 GLY A O 1
ATOM 1723 N N . PRO A 1 214 ? -8.338 0.135 -1.679 1.00 97.06 214 PRO A N 1
ATOM 1724 C CA . PRO A 1 214 ? -6.890 0.321 -1.667 1.00 97.06 214 PRO A CA 1
ATOM 1725 C C . PRO A 1 214 ? -6.122 -0.716 -2.498 1.00 97.06 214 PRO A C 1
ATOM 1727 O O . PRO A 1 214 ? -5.281 -0.317 -3.293 1.00 97.06 214 PRO A O 1
ATOM 1730 N N . ILE A 1 215 ? -6.456 -2.014 -2.403 1.00 97.31 215 ILE A N 1
ATOM 1731 C CA . ILE A 1 215 ? -5.821 -3.074 -3.218 1.00 97.31 215 ILE A CA 1
ATOM 1732 C C . ILE A 1 215 ? -6.000 -2.811 -4.710 1.00 97.31 215 ILE A C 1
ATOM 1734 O O . ILE A 1 215 ? -5.027 -2.853 -5.457 1.00 97.31 215 ILE A O 1
ATOM 1738 N N . LEU A 1 216 ? -7.223 -2.512 -5.154 1.00 96.56 216 LEU A N 1
ATOM 1739 C CA . LEU A 1 216 ? -7.485 -2.268 -6.569 1.00 96.56 216 LEU A CA 1
ATOM 1740 C C . LEU A 1 216 ? -6.775 -1.005 -7.071 1.00 96.56 216 LEU A C 1
ATOM 1742 O O . LEU A 1 216 ? -6.200 -1.018 -8.157 1.00 96.56 216 LEU A O 1
ATOM 1746 N N . VAL A 1 217 ? -6.801 0.075 -6.287 1.00 95.62 217 VAL A N 1
ATOM 1747 C CA . VAL A 1 217 ? -6.092 1.325 -6.601 1.00 95.62 217 VAL A CA 1
ATOM 1748 C C . VAL A 1 217 ? -4.589 1.088 -6.697 1.00 95.62 217 VAL A C 1
ATOM 1750 O O . VAL A 1 217 ? -3.955 1.564 -7.634 1.00 95.62 217 VAL A O 1
ATOM 1753 N N . HIS A 1 218 ? -4.030 0.311 -5.775 1.00 94.88 218 HIS A N 1
ATOM 1754 C CA . HIS A 1 218 ? -2.627 -0.065 -5.778 1.00 94.88 218 HIS A CA 1
ATOM 1755 C C . HIS A 1 218 ? -2.280 -0.872 -7.039 1.00 94.88 218 HIS A C 1
ATOM 1757 O O . HIS A 1 218 ? -1.460 -0.429 -7.838 1.00 94.88 218 HIS A O 1
ATOM 1763 N N . SER A 1 219 ? -2.982 -1.975 -7.314 1.00 92.44 219 SER A N 1
ATOM 1764 C CA . SER A 1 219 ? -2.792 -2.766 -8.539 1.00 92.44 219 SER A CA 1
ATOM 1765 C C . SER A 1 219 ? -2.920 -1.936 -9.823 1.00 92.44 219 SER A C 1
ATOM 1767 O O . SER A 1 219 ? -2.172 -2.151 -10.780 1.00 92.44 219 SER A O 1
ATOM 1769 N N . PHE A 1 220 ? -3.854 -0.980 -9.856 1.00 92.00 220 PHE A N 1
ATOM 1770 C CA . PHE A 1 220 ? -4.024 -0.065 -10.983 1.00 92.00 220 PHE A CA 1
ATOM 1771 C C . PHE A 1 220 ? -2.796 0.832 -11.171 1.00 92.00 220 PHE A C 1
ATOM 1773 O O . PHE A 1 220 ? -2.256 0.893 -12.275 1.00 92.00 220 PHE A O 1
ATOM 1780 N N . CYS A 1 221 ? -2.313 1.472 -10.105 1.00 90.31 221 CYS A N 1
ATOM 1781 C CA . CYS A 1 221 ? -1.104 2.291 -10.158 1.00 90.31 221 CYS A CA 1
ATOM 1782 C C . CYS A 1 221 ? 0.122 1.470 -10.607 1.00 90.31 221 CYS A C 1
ATOM 1784 O O . CYS A 1 221 ? 0.907 1.959 -11.413 1.00 90.31 221 CYS A O 1
ATOM 1786 N N . ASN A 1 222 ? 0.245 0.201 -10.198 1.00 88.19 222 ASN A N 1
ATOM 1787 C CA . ASN A 1 222 ? 1.348 -0.687 -10.621 1.00 88.19 222 ASN A CA 1
ATOM 1788 C C . ASN A 1 222 ? 1.271 -1.031 -12.105 1.00 88.19 222 ASN A C 1
ATOM 1790 O O . ASN A 1 222 ? 2.290 -1.248 -12.757 1.00 88.19 222 ASN A O 1
ATOM 1794 N N . THR A 1 223 ? 0.051 -1.088 -12.639 1.00 84.88 223 THR A N 1
ATOM 1795 C CA . THR A 1 223 ? -0.191 -1.367 -14.056 1.00 84.88 223 THR A CA 1
ATOM 1796 C C . THR A 1 223 ? 0.130 -0.150 -14.920 1.00 84.88 223 THR A C 1
ATOM 1798 O O . THR A 1 223 ? 0.742 -0.296 -15.973 1.00 84.88 223 THR A O 1
ATOM 1801 N N . VAL A 1 224 ? -0.286 1.046 -14.492 1.00 84.19 224 VAL A N 1
ATOM 1802 C CA . VAL A 1 224 ? -0.090 2.291 -15.254 1.00 84.19 224 VAL A CA 1
ATOM 1803 C C . VAL A 1 224 ? 1.327 2.857 -15.083 1.00 84.19 224 VAL A C 1
ATOM 1805 O O . VAL A 1 224 ? 1.812 3.560 -15.967 1.00 84.19 224 VAL A O 1
ATOM 1808 N N . GLY A 1 225 ? 2.011 2.526 -13.986 1.00 76.00 225 GLY A N 1
ATOM 1809 C CA . GLY A 1 225 ? 3.338 3.041 -13.660 1.00 76.00 225 GLY A CA 1
ATOM 1810 C C . GLY A 1 225 ? 3.283 4.427 -13.019 1.00 76.00 225 GLY A C 1
ATOM 1811 O O . GLY A 1 225 ? 2.238 4.873 -12.560 1.00 76.00 225 GLY A O 1
ATOM 1812 N N . LEU A 1 226 ? 4.420 5.123 -12.955 1.00 70.75 226 LEU A N 1
ATOM 1813 C CA . LEU A 1 226 ? 4.479 6.469 -12.378 1.00 70.75 226 LEU A CA 1
ATOM 1814 C C . LEU A 1 226 ? 3.712 7.494 -13.237 1.00 70.75 226 LEU A C 1
ATOM 1816 O O . LEU A 1 226 ? 3.762 7.437 -14.469 1.00 70.75 226 LEU A O 1
ATOM 1820 N N . PRO A 1 227 ? 3.066 8.504 -12.624 1.00 66.62 227 PRO A N 1
ATOM 1821 C CA . PRO A 1 227 ? 2.552 9.648 -13.365 1.00 66.62 227 PRO A CA 1
ATOM 1822 C C . PRO A 1 227 ? 3.676 10.330 -14.156 1.00 66.62 227 PRO A C 1
ATOM 1824 O O . PRO A 1 227 ? 4.770 10.537 -13.626 1.00 66.62 227 PRO A O 1
ATOM 1827 N N . SER A 1 228 ? 3.406 10.748 -15.394 1.00 63.75 228 SER A N 1
ATOM 1828 C CA . SER A 1 228 ? 4.418 11.327 -16.296 1.00 63.75 228 SER A CA 1
ATOM 1829 C C . SER A 1 228 ? 5.169 12.529 -15.707 1.00 63.75 228 SER A C 1
ATOM 1831 O O . SER A 1 228 ? 6.363 12.691 -15.936 1.00 63.75 228 SER A O 1
ATOM 1833 N N . VAL A 1 229 ? 4.509 13.338 -14.873 1.00 62.47 229 VAL A N 1
ATOM 1834 C CA . VAL A 1 229 ? 5.139 14.455 -14.144 1.00 62.47 229 VAL A CA 1
ATOM 1835 C C . VAL A 1 229 ? 6.231 13.965 -13.186 1.00 62.47 229 VAL A C 1
ATOM 1837 O O . VAL A 1 229 ? 7.302 14.565 -13.113 1.00 62.47 229 VAL A O 1
ATOM 1840 N N . TRP A 1 230 ? 5.979 12.866 -12.471 1.00 64.69 230 TRP A N 1
ATOM 1841 C CA . TRP A 1 230 ? 6.945 12.260 -11.554 1.00 64.69 230 TRP A CA 1
ATOM 1842 C C . TRP A 1 230 ? 8.080 11.578 -12.315 1.00 64.69 230 TRP A C 1
ATOM 1844 O O . TRP A 1 230 ? 9.243 11.745 -11.953 1.00 64.69 230 TRP A O 1
ATOM 1854 N N . LEU A 1 231 ? 7.764 10.881 -13.407 1.00 61.72 231 LEU A N 1
ATOM 1855 C CA . LEU A 1 231 ? 8.779 10.286 -14.271 1.00 61.72 231 LEU A CA 1
ATOM 1856 C C . LEU A 1 231 ? 9.734 11.360 -14.816 1.00 61.72 231 LEU A C 1
ATOM 1858 O O . LEU A 1 231 ? 10.942 11.252 -14.633 1.00 61.72 231 LEU A O 1
ATOM 1862 N N . AS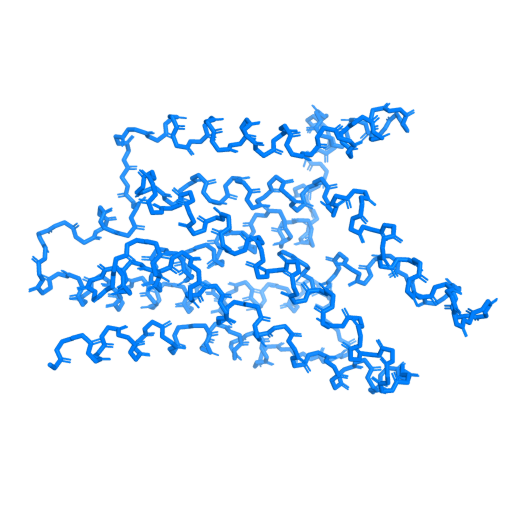N A 1 232 ? 9.193 12.449 -15.368 1.00 63.22 232 ASN A N 1
ATOM 1863 C CA . ASN A 1 232 ? 9.975 13.549 -15.938 1.00 63.22 232 ASN A CA 1
ATOM 1864 C C . ASN A 1 232 ? 10.812 14.299 -14.895 1.00 63.22 232 ASN A C 1
ATOM 1866 O O . ASN A 1 232 ? 11.938 14.711 -15.176 1.00 63.22 232 ASN A O 1
ATOM 1870 N N . ALA A 1 233 ? 10.288 14.489 -13.681 1.00 62.09 233 ALA A N 1
ATOM 1871 C CA . ALA A 1 233 ? 11.053 15.088 -12.590 1.00 62.09 233 ALA A CA 1
ATOM 1872 C C . ALA A 1 233 ? 12.224 14.185 -12.168 1.00 62.09 233 ALA A C 1
ATOM 1874 O O . ALA A 1 233 ? 13.329 14.679 -11.940 1.00 62.09 233 ALA A O 1
ATOM 1875 N N . CYS A 1 234 ? 12.009 12.867 -12.121 1.00 60.59 234 CYS A N 1
ATOM 1876 C CA . CYS A 1 234 ? 13.065 11.909 -11.822 1.00 60.59 234 CYS A CA 1
ATOM 1877 C C . CYS A 1 234 ? 14.140 11.884 -12.912 1.00 60.59 234 CYS A C 1
ATOM 1879 O O . CYS A 1 234 ? 15.326 12.033 -12.613 1.00 60.59 234 CYS A O 1
ATOM 1881 N N . THR A 1 235 ? 13.734 11.762 -14.178 1.00 60.25 235 THR A N 1
ATOM 1882 C CA . THR A 1 235 ? 14.664 11.738 -15.312 1.00 60.25 235 THR A CA 1
ATOM 1883 C C . THR A 1 235 ? 15.442 13.042 -15.401 1.00 60.25 235 THR A C 1
ATOM 1885 O O . THR A 1 235 ? 16.656 12.988 -15.516 1.00 60.25 235 THR A O 1
ATOM 1888 N N . SER A 1 236 ? 14.818 14.205 -15.195 1.00 59.62 236 SER A N 1
ATOM 1889 C CA . SER A 1 236 ? 15.516 15.504 -15.168 1.00 59.62 236 SER A CA 1
ATOM 1890 C C . SER A 1 236 ? 16.589 15.588 -14.072 1.00 59.62 236 SER A C 1
ATOM 1892 O O . SER A 1 236 ? 17.664 16.163 -14.268 1.00 59.62 236 SER A O 1
ATOM 1894 N N . ILE A 1 237 ? 16.332 14.995 -12.90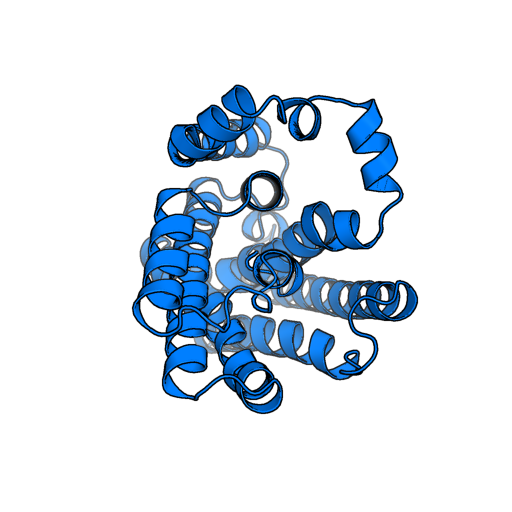3 1.00 57.41 237 ILE A N 1
ATOM 1895 C CA . ILE A 1 237 ? 17.308 14.916 -11.809 1.00 57.41 237 ILE A CA 1
ATOM 1896 C C . ILE A 1 237 ? 18.504 14.030 -12.192 1.00 57.41 237 ILE A C 1
ATOM 1898 O O . ILE A 1 237 ? 19.643 14.363 -11.853 1.00 57.41 237 ILE A O 1
ATOM 1902 N N . VAL A 1 238 ? 18.254 12.926 -12.897 1.00 53.31 238 VAL A N 1
ATOM 1903 C CA . VAL A 1 238 ? 19.283 11.985 -13.366 1.00 53.31 238 VAL A CA 1
ATOM 1904 C C . VAL A 1 238 ? 20.070 12.554 -14.561 1.00 53.31 238 VAL A C 1
ATOM 1906 O O . VAL A 1 238 ? 21.298 12.457 -14.589 1.00 53.31 238 VAL A O 1
ATOM 1909 N N . ASP A 1 239 ? 19.386 13.204 -15.500 1.00 50.75 239 ASP A N 1
ATOM 1910 C CA . ASP A 1 239 ? 19.905 13.705 -16.778 1.00 50.75 239 ASP A CA 1
ATOM 1911 C C . ASP A 1 239 ? 20.753 14.978 -16.600 1.00 50.75 239 ASP A C 1
ATOM 1913 O O . ASP A 1 239 ? 21.829 15.118 -17.179 1.00 50.75 239 ASP A O 1
ATOM 1917 N N . SER A 1 240 ? 20.381 15.851 -15.654 1.00 44.38 240 SER A N 1
ATOM 1918 C CA . SER A 1 240 ? 21.105 17.100 -15.353 1.00 44.38 240 SER A CA 1
ATOM 1919 C C . SER A 1 240 ? 22.567 16.942 -14.897 1.00 44.38 240 SER A C 1
ATOM 1921 O O . SER A 1 240 ? 23.247 17.951 -14.690 1.00 44.38 240 SER A O 1
ATOM 1923 N N . ARG A 1 241 ? 23.081 15.717 -14.692 1.00 48.28 241 ARG A N 1
ATOM 1924 C CA . ARG A 1 241 ? 24.431 15.511 -14.139 1.00 48.28 241 ARG A CA 1
ATOM 1925 C C . ARG A 1 241 ? 25.342 14.509 -14.835 1.00 48.28 241 ARG A C 1
ATOM 1927 O O . ARG A 1 241 ? 26.519 14.556 -14.502 1.00 48.28 241 ARG A O 1
ATOM 1934 N N . ASN A 1 242 ? 24.901 13.645 -15.758 1.00 42.16 242 ASN A N 1
ATOM 1935 C CA . ASN A 1 242 ? 25.812 12.710 -16.446 1.00 42.16 242 ASN A CA 1
ATOM 1936 C C . ASN A 1 242 ? 25.235 12.133 -17.755 1.00 42.16 242 ASN A C 1
ATOM 1938 O O . ASN A 1 242 ? 24.671 11.040 -17.765 1.00 42.16 242 ASN A O 1
ATOM 1942 N N . MET A 1 243 ? 25.556 12.773 -18.883 1.00 38.03 243 MET A N 1
ATOM 1943 C CA . MET A 1 243 ? 25.280 12.326 -20.265 1.00 38.03 243 MET A CA 1
ATOM 1944 C C . MET A 1 243 ? 25.976 10.995 -20.671 1.00 38.03 243 MET A C 1
ATOM 1946 O O . MET A 1 243 ? 26.104 10.691 -21.850 1.00 38.03 243 MET A O 1
ATOM 1950 N N . LYS A 1 244 ? 26.492 10.207 -19.713 1.00 36.38 244 LYS A N 1
ATOM 1951 C CA . LYS A 1 244 ? 27.214 8.934 -19.934 1.00 36.38 244 LYS A CA 1
ATOM 1952 C C . LYS A 1 244 ? 26.712 7.751 -19.093 1.00 36.38 244 LYS A C 1
ATOM 1954 O O . LYS A 1 244 ? 27.219 6.648 -19.262 1.00 36.38 244 LYS A O 1
ATOM 1959 N N . ILE A 1 245 ? 25.764 7.957 -18.172 1.00 38.66 245 ILE A N 1
ATOM 1960 C CA . ILE A 1 245 ? 25.266 6.889 -17.274 1.00 38.66 245 ILE A CA 1
ATOM 1961 C C . ILE A 1 245 ? 23.860 6.407 -17.684 1.00 38.66 245 ILE A C 1
ATOM 1963 O O . ILE A 1 245 ? 23.423 5.346 -17.243 1.00 38.66 245 ILE A O 1
ATOM 1967 N N . LEU A 1 246 ? 23.185 7.126 -18.588 1.00 35.53 246 LEU A N 1
ATOM 1968 C CA . LEU A 1 246 ? 21.841 6.785 -19.066 1.00 35.53 246 LEU A CA 1
ATOM 1969 C C . LEU A 1 246 ? 21.770 5.471 -19.864 1.00 35.53 246 LEU A C 1
ATOM 1971 O O . LEU A 1 246 ? 20.708 4.870 -19.903 1.00 35.53 246 LEU A O 1
ATOM 1975 N N . ASP A 1 247 ? 22.892 4.934 -20.356 1.00 31.94 247 ASP A N 1
ATOM 1976 C CA . ASP A 1 247 ? 22.931 3.572 -20.925 1.00 31.94 247 ASP A CA 1
ATOM 1977 C C . ASP A 1 247 ? 22.830 2.455 -19.860 1.00 31.94 247 ASP A C 1
ATOM 1979 O O . ASP A 1 247 ? 22.832 1.270 -20.194 1.00 31.94 247 ASP A O 1
ATOM 1983 N N . LYS A 1 248 ? 22.797 2.791 -18.560 1.00 33.19 248 LYS A N 1
ATOM 1984 C CA . LYS A 1 248 ? 22.800 1.810 -17.455 1.00 33.19 248 LYS A CA 1
ATOM 1985 C C . LYS A 1 248 ? 21.745 2.017 -16.374 1.00 33.19 248 LYS A C 1
ATOM 1987 O O . LYS A 1 248 ? 21.621 1.149 -15.506 1.00 33.19 248 LYS A O 1
ATOM 1992 N N . VAL A 1 249 ? 20.995 3.118 -16.389 1.00 37.66 249 VAL A N 1
ATOM 1993 C CA . VAL A 1 249 ? 19.815 3.250 -15.523 1.00 37.66 249 VAL A CA 1
ATOM 1994 C C . VAL A 1 249 ? 18.636 2.702 -16.305 1.00 37.66 249 VAL A C 1
ATOM 1996 O O . VAL A 1 249 ? 17.889 3.431 -16.940 1.00 37.66 249 VAL A O 1
ATOM 1999 N N . ASP A 1 250 ? 18.555 1.379 -16.306 1.00 36.28 250 ASP A N 1
ATOM 2000 C CA . ASP A 1 250 ? 17.437 0.641 -16.863 1.00 36.28 250 ASP A CA 1
ATOM 2001 C C . ASP A 1 250 ? 16.153 1.104 -16.155 1.00 36.28 250 ASP A C 1
ATOM 2003 O O . ASP A 1 250 ? 16.039 0.972 -14.932 1.00 36.28 250 ASP A O 1
ATOM 2007 N N . GLU A 1 251 ? 15.201 1.673 -16.902 1.00 36.44 251 GLU A N 1
ATOM 2008 C CA . GLU A 1 251 ? 13.856 2.011 -16.410 1.00 36.44 251 GLU A CA 1
ATOM 2009 C C . GLU A 1 251 ? 13.205 0.800 -15.716 1.00 36.44 251 GLU A C 1
ATOM 2011 O O . GLU A 1 251 ? 12.394 0.960 -14.801 1.00 36.44 251 GLU A O 1
ATOM 2016 N N . SER A 1 252 ? 13.643 -0.419 -16.062 1.00 30.42 252 SER A N 1
ATOM 2017 C CA . SER A 1 252 ? 13.258 -1.655 -15.386 1.00 30.42 252 SER A CA 1
ATOM 2018 C C . SER A 1 252 ? 13.566 -1.663 -13.886 1.00 30.42 252 SER A C 1
ATOM 2020 O O . SER A 1 252 ? 12.789 -2.248 -13.144 1.00 30.42 252 SER A O 1
ATOM 2022 N N . LYS A 1 253 ? 14.607 -0.969 -13.393 1.00 35.91 253 LYS A N 1
ATOM 2023 C CA . LYS A 1 253 ? 14.920 -0.896 -11.950 1.00 35.91 253 LYS A CA 1
ATOM 2024 C C . LYS A 1 253 ? 13.900 -0.089 -11.151 1.00 35.91 253 LYS A C 1
ATOM 2026 O O . LYS A 1 253 ? 13.698 -0.388 -9.978 1.00 35.91 253 LYS A O 1
ATOM 2031 N N . PHE A 1 254 ? 13.231 0.887 -11.766 1.00 39.44 254 PHE A N 1
ATOM 2032 C CA . PHE A 1 254 ? 12.118 1.600 -11.130 1.00 39.44 254 PHE A CA 1
ATOM 2033 C C . PHE A 1 254 ? 10.901 0.679 -10.945 1.00 39.44 254 PHE A C 1
ATOM 2035 O O . PHE A 1 254 ? 10.157 0.814 -9.980 1.00 39.44 254 PHE A O 1
ATOM 2042 N N . LEU A 1 255 ? 10.711 -0.278 -11.854 1.00 36.28 255 LEU A N 1
ATOM 2043 C CA . LEU A 1 255 ? 9.619 -1.253 -11.806 1.00 36.28 255 LEU A CA 1
ATOM 2044 C C . LEU A 1 255 ? 9.981 -2.508 -10.989 1.00 36.28 255 LEU A C 1
ATOM 2046 O O . LEU A 1 255 ? 9.101 -3.139 -10.408 1.00 36.28 255 LEU A O 1
ATOM 2050 N N . ASP A 1 256 ? 11.264 -2.880 -10.927 1.00 35.72 256 ASP A N 1
ATOM 2051 C CA . ASP A 1 256 ? 11.740 -4.087 -10.241 1.00 35.72 256 ASP A CA 1
ATOM 2052 C C . ASP A 1 256 ? 11.929 -3.906 -8.731 1.00 35.72 256 ASP A C 1
ATOM 2054 O O . ASP A 1 256 ? 11.709 -4.866 -7.986 1.00 35.72 256 ASP A O 1
ATOM 2058 N N . ASP A 1 257 ? 12.285 -2.698 -8.279 1.00 40.34 257 ASP A N 1
ATOM 2059 C CA . ASP A 1 257 ? 12.489 -2.375 -6.858 1.00 40.34 257 ASP A CA 1
ATOM 2060 C C . ASP A 1 257 ? 11.185 -2.027 -6.117 1.00 40.34 257 ASP A C 1
ATOM 2062 O O . ASP A 1 257 ? 11.249 -1.549 -4.987 1.00 40.34 257 ASP A O 1
ATOM 2066 N N . GLY A 1 258 ? 10.012 -2.258 -6.723 1.00 40.03 258 GLY A N 1
ATOM 2067 C CA . GLY A 1 258 ? 8.725 -1.982 -6.084 1.00 40.03 258 GLY A CA 1
ATOM 2068 C C . GLY A 1 258 ? 8.600 -0.502 -5.735 1.00 40.03 258 GLY A C 1
ATOM 2069 O O . GLY A 1 258 ? 8.764 -0.081 -4.594 1.00 40.03 258 GLY A O 1
ATOM 2070 N N . ILE A 1 259 ? 8.330 0.336 -6.735 1.00 37.41 259 ILE A N 1
ATOM 2071 C CA . ILE A 1 259 ? 7.828 1.690 -6.441 1.00 37.41 259 ILE A CA 1
ATOM 2072 C C . ILE A 1 259 ? 6.403 1.633 -5.880 1.00 37.41 259 ILE A C 1
ATOM 2074 O O . ILE A 1 259 ? 5.934 2.616 -5.296 1.00 37.41 259 ILE A O 1
ATOM 2078 N N . LEU A 1 260 ? 5.787 0.456 -5.982 1.00 39.03 260 LEU A N 1
ATOM 2079 C CA . LEU A 1 260 ? 4.542 0.044 -5.379 1.00 39.03 260 LEU A CA 1
ATOM 2080 C C . LEU A 1 260 ? 4.560 -1.476 -5.138 1.00 39.03 260 LEU A C 1
ATOM 2082 O O . LEU A 1 260 ? 4.826 -2.232 -6.107 1.00 39.03 260 LEU A O 1
#

Secondary structure (DSSP, 8-state):
-HHHHHHHHHHHHHHHHHHHHHHH--TT-TTSHHHHHHHHHHHHHHHHHHHHHHHHHHHTT-S-HHHHTT---TTHHHHHHHHHHHHHHHTHHHHHHHHHTTTTHHHH-HHHHHHHTT-HHHHIIIIIHHHHHHIIIIIIIIHHHTTTS-HHHHHHHTHHHHHHTTGGGHHHHHHTT--HHHHHHHHHHHHHHHHHHHHHHHHHHHHH--SHHHHHHHHHHHHH-S-HHHHHHHH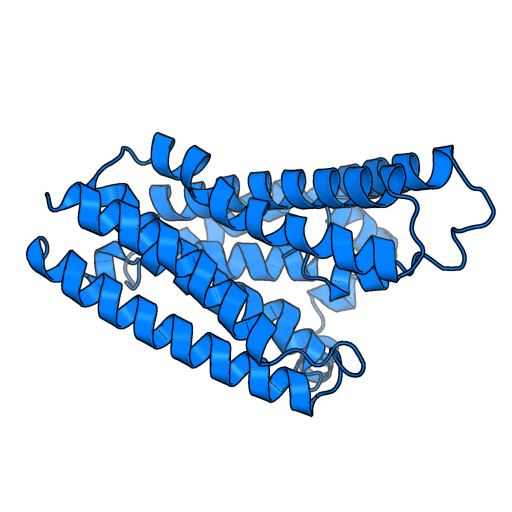HHHHTT-TTTTTT--THHHHHTT--

pLDDT: mean 82.64, std 17.05, range [30.42, 97.88]

Radius of gyration: 18.88 Å; Cα contacts (8 Å, |Δi|>4): 262; chains: 1; bounding box: 50×37×57 Å

Mean predicted aligned error: 7.59 Å